Protein AF-A0ABC9TQM9-F1 (afdb_monomer_lite)

Organism: NCBI:txid411472

Radius of gyration: 77.47 Å; chains: 1; bounding box: 142×49×216 Å

Sequence (252 aa):
NVAAFEKIQGTVNDTVQNVNQAAEDSASAAHNAQAAVDSIQAAIVTATEKAAAAATSATQAAGSQAAAASSKTAAEQSETNAAASAAEARQIAEGFGGFDGTAASVKVTDTYGLVIDALGESTTQALIDAVANKVINELIAKSNIVNNLLATEVGTVLSGALGPIIDQRLTDLMNKYTQLNGDLKIKFLDVTCQEGKTETTALSAYDNIVTGMASLSNNNYIIGHILINDRLIITSTVAHTVRVYYINIPKK

pLDDT: mean 87.66, std 12.14, range [47.69, 98.5]

Secondary structure (DSSP, 8-state):
-HHHHHHHHHHHHHHHHHHHHHHHHHHHHHHHHHHHHHHHHHHHHHHHHHHHHHHHHHHHHHHHHHHHHHHHHHHHHHHHHHHHHHHHHHHHHHHTTT--SSTTT-EEE-TT-SSSSSS-EEEHHHHHHHHHHIIIIIIHHH----STT--SSTTSTTTSTHHHHHHHHHHHHHHHHHHHHHHTSPEEEEEEEPSEEEEE-TTTTSEEEEEEEEESS-GGGEEEEEEETTEEEEEESS-EEEEEEEEEEPP-

Foldseek 3Di:
DVVVVVVVVVVVVVVVVVVVVVVVVVVVVVVVVVVVVVVVVVVVVVVVVVVVVVVVVVVVVVVVVVVVVVVVVVVVVVVVVVVVVVVVVVCVVVVCVPDPVDQQSAWDFQCPCQQHVPRGIHGSVSNVVSVVCCVVPPVVQVPPVPPPQDGPDPPDSCPPPPVVVVVVVVVVVVVVVVVVVVQQDWDKDKDWDAAFKDKDLPQQVADKDFPDKAFPVHRVQWPDWDQDPSMIMTHGRHTGIMITIMGGDHDD

Structure (mmCIF, N/CA/C/O backbone):
data_AF-A0ABC9TQM9-F1
#
_entry.id   AF-A0ABC9TQM9-F1
#
loop_
_atom_site.group_PDB
_atom_site.id
_atom_site.type_symbol
_atom_site.label_atom_id
_atom_site.label_alt_id
_atom_site.label_comp_id
_atom_site.label_asym_id
_atom_site.label_entity_id
_atom_site.label_seq_id
_atom_site.pdbx_PDB_ins_code
_atom_site.Cartn_x
_atom_site.Cartn_y
_atom_site.Cartn_z
_atom_site.occupancy
_atom_site.B_iso_or_equiv
_atom_site.auth_seq_id
_atom_site.auth_comp_id
_atom_site.auth_asym_id
_atom_site.auth_atom_id
_atom_site.pdbx_PDB_model_num
ATOM 1 N N . ASN A 1 1 ? -75.716 4.252 130.080 1.00 67.06 1 ASN A N 1
ATOM 2 C CA . ASN A 1 1 ? -74.853 5.148 129.280 1.00 67.06 1 ASN A CA 1
ATOM 3 C C . ASN A 1 1 ? -73.575 4.456 128.790 1.00 67.06 1 ASN A C 1
ATOM 5 O O . ASN A 1 1 ? -73.266 4.576 127.618 1.00 67.06 1 ASN A O 1
ATOM 9 N N . VAL A 1 2 ? -72.882 3.665 129.624 1.00 77.25 2 VAL A N 1
ATOM 10 C CA . VAL A 1 2 ? -71.597 3.004 129.279 1.00 77.25 2 VAL A CA 1
ATOM 11 C C . VAL A 1 2 ? -71.690 1.984 128.123 1.00 77.25 2 VAL A C 1
ATOM 13 O O . VAL A 1 2 ? -70.951 2.106 127.157 1.00 77.25 2 VAL A O 1
ATOM 16 N N . ALA A 1 3 ? -72.658 1.059 128.140 1.00 79.56 3 ALA A N 1
ATOM 17 C CA . ALA A 1 3 ? -72.783 0.020 127.100 1.00 79.56 3 ALA A CA 1
ATOM 18 C C . ALA A 1 3 ? -73.081 0.562 125.681 1.00 79.56 3 ALA A C 1
ATOM 20 O O . ALA A 1 3 ? -72.670 -0.018 124.679 1.00 79.56 3 ALA A O 1
ATOM 21 N N . ALA A 1 4 ? -73.794 1.690 125.577 1.00 81.00 4 ALA A N 1
ATOM 22 C CA . ALA A 1 4 ? -74.046 2.346 124.292 1.00 81.00 4 ALA A CA 1
ATOM 23 C C . ALA A 1 4 ? -72.772 3.008 123.743 1.00 81.00 4 ALA A C 1
ATOM 25 O O . ALA A 1 4 ? -72.523 2.962 122.542 1.00 81.00 4 ALA A O 1
ATOM 26 N N . PHE A 1 5 ? -71.951 3.571 124.632 1.00 85.38 5 PHE A N 1
ATOM 27 C CA . PHE A 1 5 ? -70.665 4.164 124.288 1.00 85.38 5 PHE A CA 1
ATOM 28 C C . PHE A 1 5 ? -69.654 3.102 123.830 1.00 85.38 5 PHE A C 1
ATOM 30 O O . PHE A 1 5 ? -69.015 3.287 122.803 1.00 85.38 5 PHE A O 1
ATOM 37 N N . GLU A 1 6 ? -69.576 1.952 124.507 1.00 87.88 6 GLU A N 1
ATOM 38 C CA . GLU A 1 6 ? -68.730 0.819 124.089 1.00 87.88 6 GLU A CA 1
ATOM 39 C C . GLU A 1 6 ? -69.131 0.262 122.714 1.00 87.88 6 GLU A C 1
ATOM 41 O O . GLU A 1 6 ? -68.267 0.007 121.877 1.00 87.88 6 GLU A O 1
ATOM 46 N N . LYS A 1 7 ? -70.437 0.143 122.430 1.00 89.94 7 LYS A N 1
ATOM 47 C CA . LYS A 1 7 ? -70.936 -0.286 121.112 1.00 89.94 7 LYS A CA 1
ATOM 48 C C . LYS A 1 7 ? -70.584 0.709 119.999 1.00 89.94 7 LYS A C 1
ATOM 50 O O . LYS A 1 7 ? -70.215 0.294 118.900 1.00 89.94 7 LYS A O 1
ATOM 55 N N . ILE A 1 8 ? -70.696 2.011 120.275 1.00 90.06 8 ILE A N 1
ATOM 56 C CA . ILE A 1 8 ? -70.293 3.069 119.338 1.00 90.06 8 ILE A CA 1
ATOM 57 C C . ILE A 1 8 ? -68.780 3.012 119.104 1.00 90.06 8 ILE A C 1
ATOM 59 O O . ILE A 1 8 ? -68.361 3.009 117.954 1.00 90.06 8 ILE A O 1
ATOM 63 N N . GLN A 1 9 ? -67.973 2.883 120.160 1.00 90.44 9 GLN A N 1
ATOM 64 C CA . GLN A 1 9 ? -66.515 2.773 120.053 1.00 90.44 9 GLN A CA 1
ATOM 65 C C . GLN A 1 9 ? -66.079 1.541 119.251 1.00 90.44 9 GLN A C 1
ATOM 67 O O . GLN A 1 9 ? -65.209 1.666 118.396 1.00 90.44 9 GLN A O 1
ATOM 72 N N . GLY A 1 10 ? -66.710 0.380 119.463 1.00 91.75 10 GLY A N 1
ATOM 73 C CA . GLY A 1 10 ? -66.461 -0.821 118.657 1.00 91.75 10 GLY A CA 1
ATOM 74 C C . GLY A 1 10 ? -66.804 -0.610 117.181 1.00 91.75 10 GLY A C 1
ATOM 75 O O . GLY A 1 10 ? -65.970 -0.845 116.316 1.00 91.75 10 GLY A O 1
ATOM 76 N N . THR A 1 11 ? -67.982 -0.045 116.894 1.00 94.00 11 THR A N 1
ATOM 77 C CA . THR A 1 11 ? -68.414 0.252 115.513 1.00 94.00 11 THR A CA 1
ATOM 78 C C . THR A 1 11 ? -67.476 1.248 114.821 1.00 94.00 11 THR A C 1
ATOM 80 O O . THR A 1 11 ? -67.143 1.084 113.647 1.00 94.00 11 THR A O 1
ATOM 83 N N . VAL A 1 12 ? -67.037 2.288 115.537 1.00 94.62 12 VAL A N 1
ATOM 84 C CA . VAL A 1 12 ? -66.075 3.278 115.033 1.00 94.62 12 VAL A CA 1
ATOM 85 C C . VAL A 1 12 ? -64.724 2.619 114.760 1.00 94.62 12 VAL A C 1
ATOM 87 O O . VAL A 1 12 ? -64.153 2.849 113.698 1.00 94.62 12 VAL A O 1
ATOM 90 N N . ASN A 1 13 ? -64.234 1.771 115.668 1.00 95.06 13 ASN A N 1
ATOM 91 C CA . ASN A 1 13 ? -62.971 1.058 115.498 1.00 95.06 13 ASN A CA 1
ATOM 92 C C . ASN A 1 13 ? -62.998 0.118 114.280 1.00 95.06 13 ASN A C 1
ATOM 94 O O . ASN A 1 13 ? -62.084 0.168 113.459 1.00 95.06 13 ASN A O 1
ATOM 98 N N . ASP A 1 14 ? -64.072 -0.657 114.110 1.00 96.06 14 ASP A N 1
ATOM 99 C CA . ASP A 1 14 ? -64.264 -1.536 112.948 1.00 96.06 14 ASP A CA 1
ATOM 100 C C . ASP A 1 14 ? -64.346 -0.729 111.644 1.00 96.06 14 ASP A C 1
ATOM 102 O O . ASP A 1 14 ? -63.743 -1.086 110.633 1.00 96.06 14 ASP A O 1
ATOM 106 N N . THR A 1 15 ? -65.052 0.408 111.663 1.00 95.62 15 THR A N 1
ATOM 107 C CA . THR A 1 15 ? -65.158 1.299 110.497 1.00 95.62 15 THR A CA 1
ATOM 108 C C . THR A 1 15 ? -63.793 1.862 110.103 1.00 95.62 15 THR A C 1
ATOM 110 O O . THR A 1 15 ? -63.450 1.854 108.924 1.00 95.62 15 THR A O 1
ATOM 113 N N . VAL A 1 16 ? -62.993 2.317 111.072 1.00 96.00 16 VAL A N 1
ATOM 114 C CA . VAL A 1 16 ? -61.639 2.835 110.820 1.00 96.00 16 VAL A CA 1
ATOM 115 C C . VAL A 1 16 ? -60.727 1.741 110.266 1.00 96.00 16 VAL A C 1
ATOM 117 O O . VAL A 1 16 ? -60.013 1.992 109.298 1.00 96.00 16 VAL A O 1
ATOM 120 N N . GLN A 1 17 ? -60.775 0.524 110.817 1.00 95.62 17 GLN A N 1
ATOM 121 C CA . GLN A 1 17 ? -60.005 -0.605 110.285 1.00 95.62 17 GLN A CA 1
ATOM 122 C C . GLN A 1 17 ? -60.396 -0.935 108.841 1.00 95.62 17 GLN A C 1
ATOM 124 O O . GLN A 1 17 ? -59.518 -1.066 107.993 1.00 95.62 17 GLN A O 1
ATOM 129 N N . ASN A 1 18 ? -61.695 -0.985 108.536 1.00 95.94 18 ASN A N 1
ATOM 130 C CA . ASN A 1 18 ? -62.183 -1.246 107.181 1.00 95.94 18 ASN A CA 1
ATOM 131 C C . ASN A 1 18 ? -61.764 -0.154 106.185 1.00 95.94 18 ASN A C 1
ATOM 133 O O . ASN A 1 18 ? -61.375 -0.465 105.062 1.00 95.94 18 ASN A O 1
ATOM 137 N N . VAL A 1 19 ? -61.819 1.122 106.586 1.00 96.56 19 VAL A N 1
ATOM 138 C CA . VAL A 1 19 ? -61.368 2.244 105.746 1.00 96.56 19 VAL A CA 1
ATOM 139 C C . VAL A 1 19 ? -59.862 2.171 105.496 1.00 96.56 19 VAL A C 1
ATOM 141 O O . VAL A 1 19 ? -59.433 2.362 104.361 1.00 96.56 19 VAL A O 1
ATOM 144 N N . ASN A 1 20 ? -59.066 1.858 106.521 1.00 95.94 20 ASN A N 1
ATOM 145 C CA . ASN A 1 20 ? -57.620 1.701 106.371 1.00 95.94 20 ASN A CA 1
ATOM 146 C C . ASN A 1 20 ? -57.275 0.523 105.449 1.00 95.94 20 ASN A C 1
ATOM 148 O O . ASN A 1 20 ? -56.462 0.695 104.545 1.00 95.94 20 ASN A O 1
ATOM 152 N N . GLN A 1 21 ? -57.943 -0.625 105.603 1.00 96.94 21 GLN A N 1
ATOM 153 C CA . GLN A 1 21 ? -57.746 -1.776 104.718 1.00 96.94 21 GLN A CA 1
ATOM 154 C C . GLN A 1 21 ? -58.122 -1.440 103.269 1.00 96.94 21 GLN A C 1
ATOM 156 O O . GLN A 1 21 ? -57.356 -1.711 102.352 1.00 96.94 21 GLN A O 1
ATOM 161 N N . ALA A 1 22 ? -59.262 -0.778 103.052 1.00 96.56 22 ALA A N 1
ATOM 162 C CA . ALA A 1 22 ? -59.673 -0.346 101.718 1.00 96.56 22 ALA A CA 1
ATOM 163 C C . ALA A 1 22 ? -58.676 0.648 101.091 1.00 96.56 22 ALA A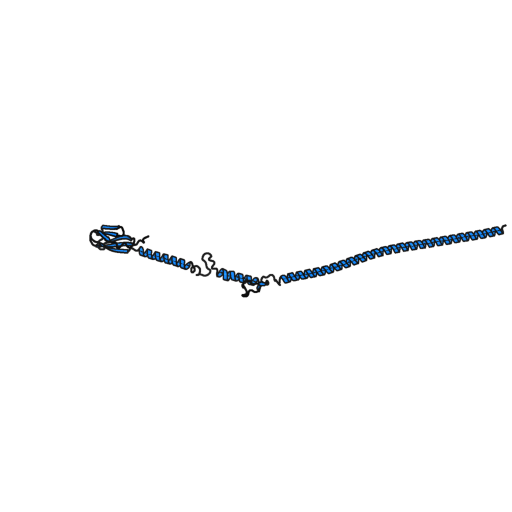 C 1
ATOM 165 O O . ALA A 1 22 ? -58.453 0.621 99.880 1.00 96.56 22 ALA A O 1
ATOM 166 N N . ALA A 1 23 ? -58.061 1.519 101.898 1.00 96.50 23 ALA A N 1
ATOM 167 C CA . ALA A 1 23 ? -57.019 2.431 101.438 1.00 96.50 23 ALA A CA 1
ATOM 168 C C . ALA A 1 23 ? -55.730 1.687 101.048 1.00 96.50 23 ALA A C 1
ATOM 170 O O . ALA A 1 23 ? -55.152 1.998 100.006 1.00 96.50 23 ALA A O 1
ATOM 171 N N . GLU A 1 24 ? -55.305 0.690 101.829 1.00 97.06 24 GLU A N 1
ATOM 172 C CA . GLU A 1 24 ? -54.160 -0.174 101.503 1.00 97.06 24 GLU A CA 1
ATOM 173 C C . GLU A 1 24 ? -54.402 -0.993 100.227 1.00 97.06 24 GLU A C 1
ATOM 175 O O . GLU A 1 24 ? -53.538 -1.045 99.344 1.00 97.06 24 GLU A O 1
ATOM 180 N N . ASP A 1 25 ? -55.597 -1.566 100.078 1.00 97.25 25 ASP A N 1
ATOM 181 C CA . ASP A 1 25 ? -55.996 -2.313 98.885 1.00 97.25 25 ASP A CA 1
ATOM 182 C C . ASP A 1 25 ? -56.017 -1.395 97.653 1.00 97.25 25 ASP A C 1
ATOM 184 O O . ASP A 1 25 ? -55.497 -1.745 96.589 1.00 97.25 25 ASP A O 1
ATOM 188 N N . SER A 1 26 ? -56.554 -0.178 97.799 1.00 96.94 26 SER A N 1
ATOM 189 C CA . SER A 1 26 ? -56.580 0.826 96.732 1.00 96.94 26 SER A CA 1
ATOM 190 C C . SER A 1 26 ? -55.175 1.302 96.353 1.00 96.94 26 SER A C 1
ATOM 192 O O . SER A 1 26 ? -54.897 1.484 95.167 1.00 96.94 26 SER A O 1
ATOM 194 N N . ALA A 1 27 ? -54.283 1.501 97.327 1.00 96.44 27 ALA A N 1
ATOM 195 C CA . ALA A 1 27 ? -52.890 1.861 97.075 1.00 96.44 27 ALA A CA 1
ATOM 196 C C . ALA A 1 27 ? -52.153 0.739 96.327 1.00 96.44 27 ALA A C 1
ATOM 198 O O . ALA A 1 27 ? -51.462 1.000 95.341 1.00 96.44 27 ALA A O 1
ATOM 199 N N . SER A 1 28 ? -52.366 -0.515 96.735 1.00 97.12 28 SER A N 1
ATOM 200 C CA . SER A 1 28 ? -51.810 -1.698 96.068 1.00 97.12 28 SER A CA 1
ATOM 201 C C . SER A 1 28 ? -52.315 -1.827 94.627 1.00 97.12 28 SER A C 1
ATOM 203 O O . SER A 1 28 ? -51.531 -2.061 93.705 1.00 97.12 28 SER A O 1
ATOM 205 N N . ALA A 1 29 ? -53.616 -1.616 94.404 1.00 97.31 29 ALA A N 1
ATOM 206 C CA . ALA A 1 29 ? -54.210 -1.628 93.071 1.00 97.31 29 ALA A CA 1
ATOM 207 C C . ALA A 1 29 ? -53.632 -0.521 92.173 1.00 97.31 29 ALA A C 1
ATOM 209 O O . ALA A 1 29 ? -53.296 -0.786 91.018 1.00 97.31 29 ALA A O 1
ATOM 210 N N . ALA A 1 30 ? -53.457 0.694 92.705 1.00 97.19 30 ALA A N 1
ATOM 211 C CA . ALA A 1 30 ? -52.851 1.808 91.979 1.00 97.19 30 ALA A CA 1
ATOM 212 C C . ALA A 1 30 ? -51.387 1.526 91.606 1.00 97.19 30 ALA A C 1
ATOM 214 O O . ALA A 1 30 ? -50.990 1.763 90.465 1.00 97.19 30 ALA A O 1
ATOM 215 N N . HIS A 1 31 ? -50.603 0.954 92.526 1.00 97.50 31 HIS A N 1
ATOM 216 C CA . HIS A 1 31 ? -49.223 0.548 92.258 1.00 97.50 31 HIS A CA 1
ATOM 217 C C . HIS A 1 31 ? -49.146 -0.502 91.135 1.00 97.50 31 HIS A C 1
ATOM 219 O O . HIS A 1 31 ? -48.344 -0.374 90.211 1.00 97.50 31 HIS A O 1
ATOM 225 N N . ASN A 1 32 ? -50.022 -1.511 91.163 1.00 97.06 32 ASN A N 1
ATOM 226 C CA . ASN A 1 32 ? -50.084 -2.538 90.120 1.00 97.06 32 ASN A CA 1
ATOM 227 C C . ASN A 1 32 ? -50.523 -1.971 88.762 1.00 97.06 32 ASN A C 1
ATOM 229 O O . ASN A 1 32 ? -49.976 -2.356 87.729 1.00 97.06 32 ASN A O 1
ATOM 233 N N . ALA A 1 33 ? -51.481 -1.039 88.753 1.00 97.38 33 ALA A N 1
ATOM 234 C CA . ALA A 1 33 ? -51.904 -0.352 87.537 1.00 97.38 33 ALA A CA 1
ATOM 235 C C . ALA A 1 33 ? -50.760 0.476 86.933 1.00 97.38 33 ALA A C 1
ATOM 237 O O . ALA A 1 33 ? -50.544 0.416 85.724 1.00 97.38 33 ALA A O 1
ATOM 238 N N . GLN A 1 34 ? -49.985 1.184 87.762 1.00 97.69 34 GLN A N 1
ATOM 239 C CA . GLN A 1 34 ? -48.821 1.937 87.296 1.00 97.69 34 GLN A CA 1
ATOM 240 C C . GLN A 1 34 ? -47.750 1.013 86.705 1.00 97.69 34 GLN A C 1
ATOM 242 O O . GLN A 1 34 ? -47.274 1.262 85.601 1.00 97.69 34 GLN A O 1
ATOM 247 N N . ALA A 1 35 ? -47.444 -0.105 87.369 1.00 97.62 35 ALA A N 1
ATOM 248 C CA . ALA A 1 35 ? -46.502 -1.093 86.843 1.00 97.62 35 ALA A CA 1
ATOM 249 C C . ALA A 1 35 ? -46.951 -1.670 85.483 1.00 97.62 35 ALA A C 1
ATOM 251 O O . ALA A 1 35 ? -46.129 -1.893 84.592 1.00 97.62 35 ALA A O 1
ATOM 252 N N . ALA A 1 36 ? -48.259 -1.880 85.294 1.00 97.88 36 ALA A N 1
ATOM 253 C CA . ALA A 1 36 ? -48.812 -2.311 84.013 1.00 97.88 36 ALA A CA 1
ATOM 254 C C . ALA A 1 36 ? -48.666 -1.231 82.925 1.00 97.88 36 ALA A C 1
ATOM 256 O O . ALA A 1 36 ? -48.287 -1.552 81.798 1.00 97.88 36 ALA A O 1
ATOM 257 N N . VAL A 1 37 ? -48.916 0.040 83.259 1.00 97.88 37 VAL A N 1
ATOM 258 C CA . VAL A 1 37 ? -48.705 1.177 82.347 1.00 97.88 37 VAL A CA 1
ATOM 259 C C . VAL A 1 37 ? -47.239 1.276 81.928 1.00 97.88 37 VAL A C 1
ATOM 261 O O . VAL A 1 37 ? -46.960 1.376 80.734 1.00 97.88 37 VAL A O 1
ATOM 264 N N . ASP A 1 38 ? -46.304 1.166 82.871 1.00 98.19 38 ASP A N 1
ATOM 265 C CA . ASP A 1 38 ? -44.866 1.233 82.590 1.00 98.19 38 ASP A CA 1
ATOM 266 C C . ASP A 1 38 ? -44.420 0.082 81.671 1.00 98.19 38 ASP A C 1
ATOM 268 O O . ASP A 1 38 ? -43.661 0.283 80.719 1.00 98.19 38 ASP A O 1
ATOM 272 N N . SER A 1 39 ? -44.948 -1.126 81.899 1.00 98.38 39 SER A N 1
ATOM 273 C CA . SER A 1 39 ? -44.686 -2.293 81.052 1.00 98.38 39 SER A CA 1
ATOM 274 C C . SER A 1 39 ? -45.217 -2.111 79.624 1.00 98.38 39 SER A C 1
ATOM 276 O O . SER A 1 39 ? -44.504 -2.391 78.656 1.00 98.38 39 SER A O 1
ATOM 278 N N . ILE A 1 40 ? -46.438 -1.584 79.474 1.00 98.19 40 ILE A N 1
ATOM 279 C CA . ILE A 1 40 ? -47.024 -1.261 78.166 1.00 98.19 40 ILE A CA 1
ATOM 280 C C . ILE A 1 40 ? -46.187 -0.193 77.459 1.00 98.19 40 ILE A C 1
ATOM 282 O O . ILE A 1 40 ? -45.888 -0.335 76.272 1.00 98.19 40 ILE A O 1
ATOM 286 N N . GLN A 1 41 ? -45.759 0.843 78.179 1.00 98.38 41 GLN A N 1
ATOM 287 C CA . GLN A 1 41 ? -44.940 1.909 77.615 1.00 98.38 41 GLN A CA 1
ATOM 288 C C . GLN A 1 41 ? -43.603 1.368 77.090 1.00 98.38 41 GLN A C 1
ATOM 290 O O . GLN A 1 41 ? -43.206 1.689 75.968 1.00 98.38 41 GLN A O 1
ATOM 295 N N . ALA A 1 42 ? -42.939 0.489 77.846 1.00 98.25 42 ALA A N 1
ATOM 296 C CA . ALA A 1 42 ? -41.709 -0.171 77.406 1.00 98.25 42 ALA A CA 1
ATOM 297 C C . ALA A 1 42 ? -41.925 -1.045 76.154 1.00 98.25 42 ALA A C 1
ATOM 299 O O . ALA A 1 42 ? -41.102 -1.040 75.229 1.00 98.25 42 ALA A O 1
ATOM 300 N N . ALA A 1 43 ? -43.053 -1.760 76.082 1.00 98.31 43 ALA A N 1
ATOM 301 C CA . ALA A 1 43 ? -43.413 -2.560 74.914 1.00 98.31 43 ALA A CA 1
ATOM 302 C C . ALA A 1 43 ? -43.668 -1.689 73.670 1.00 98.31 43 ALA A C 1
ATOM 304 O O . ALA A 1 43 ? -43.213 -2.037 72.580 1.00 98.31 43 ALA A O 1
ATOM 305 N N . ILE A 1 44 ? -44.332 -0.537 73.828 1.00 98.44 44 ILE A N 1
ATOM 306 C CA . ILE A 1 44 ? -44.582 0.424 72.741 1.00 98.44 44 ILE A CA 1
ATOM 307 C C . ILE A 1 44 ? -43.268 0.990 72.198 1.00 98.44 44 ILE A C 1
ATOM 309 O O . ILE A 1 44 ? -43.087 1.037 70.978 1.00 98.44 44 ILE A O 1
ATOM 313 N N . VAL A 1 45 ? -42.337 1.380 73.076 1.00 98.50 45 VAL A N 1
ATOM 314 C CA . VAL A 1 45 ? -41.011 1.869 72.659 1.00 98.50 45 VAL A CA 1
ATOM 315 C C . VAL A 1 45 ? -40.289 0.794 71.846 1.00 98.50 45 VAL A C 1
ATOM 317 O O . VAL A 1 45 ? -39.900 1.044 70.707 1.00 98.50 45 VAL A O 1
ATOM 320 N N . THR A 1 46 ? -40.231 -0.436 72.364 1.00 98.38 46 THR A N 1
ATOM 321 C CA . THR A 1 46 ? -39.585 -1.567 71.677 1.00 98.38 46 THR A CA 1
ATOM 322 C C . THR A 1 46 ? -40.218 -1.856 70.310 1.00 98.38 46 THR A C 1
ATOM 324 O O . THR A 1 46 ? -39.517 -2.103 69.326 1.00 98.38 46 THR A O 1
ATOM 327 N N . ALA A 1 47 ? -41.551 -1.838 70.220 1.00 98.31 47 ALA A N 1
ATOM 328 C CA . ALA A 1 47 ? -42.264 -2.070 68.965 1.00 98.31 47 ALA A CA 1
ATOM 329 C C . ALA A 1 47 ? -41.983 -0.962 67.937 1.00 98.31 47 ALA A C 1
ATOM 331 O O . ALA A 1 47 ? -41.780 -1.254 66.757 1.00 98.31 47 ALA A O 1
ATOM 332 N N . THR A 1 48 ? -41.912 0.290 68.392 1.00 98.25 48 THR A N 1
ATOM 333 C CA . THR A 1 48 ? -41.610 1.453 67.547 1.00 98.25 48 THR A CA 1
ATOM 334 C C . THR A 1 48 ? -40.185 1.383 66.997 1.00 98.25 48 THR A C 1
ATOM 336 O O . THR A 1 48 ? -39.978 1.560 65.797 1.00 98.25 48 THR A O 1
ATOM 339 N N . GLU A 1 49 ? -39.207 1.041 67.838 1.00 98.19 49 GLU A N 1
ATOM 340 C CA . GLU A 1 49 ? -37.813 0.855 67.420 1.00 98.19 49 GLU A CA 1
ATOM 341 C C . GLU A 1 49 ? -37.671 -0.280 66.400 1.00 98.19 49 GLU A C 1
ATOM 343 O O . GLU A 1 49 ? -37.014 -0.116 65.369 1.00 98.19 49 GLU A O 1
ATOM 348 N N . LYS A 1 50 ? -38.346 -1.417 66.625 1.00 98.00 50 LYS A N 1
ATOM 349 C CA . LYS A 1 50 ? -38.353 -2.527 65.660 1.00 98.00 50 LYS A CA 1
ATOM 350 C C . LYS A 1 50 ? -39.007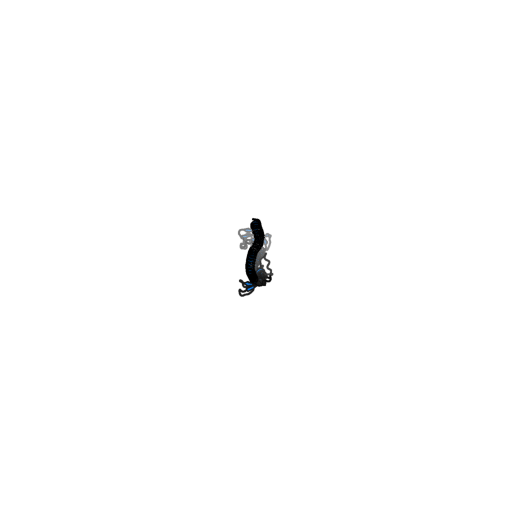 -2.147 64.334 1.00 98.00 50 LYS A C 1
ATOM 352 O O . LYS A 1 50 ? -38.507 -2.555 63.287 1.00 98.00 50 LYS A O 1
ATOM 357 N N . ALA A 1 51 ? -40.088 -1.367 64.354 1.00 98.06 51 ALA A N 1
ATOM 358 C CA . ALA A 1 51 ? -40.729 -0.880 63.135 1.00 98.06 51 ALA A CA 1
ATOM 359 C C . ALA A 1 51 ? -39.800 0.058 62.342 1.00 98.06 51 ALA A C 1
ATOM 361 O O . ALA A 1 51 ? -39.676 -0.084 61.124 1.00 98.06 51 ALA A O 1
ATOM 362 N N . ALA A 1 52 ? -39.087 0.958 63.026 1.00 97.94 52 ALA A N 1
ATOM 363 C CA . ALA A 1 52 ? -38.102 1.842 62.401 1.00 97.94 52 ALA A CA 1
ATOM 364 C C . ALA A 1 52 ? -36.911 1.063 61.806 1.00 97.94 52 ALA A C 1
ATOM 366 O O . ALA A 1 52 ? -36.484 1.331 60.677 1.00 97.94 52 ALA A O 1
ATOM 367 N N . ALA A 1 53 ? -36.409 0.053 62.525 1.00 98.12 53 ALA A N 1
ATOM 368 C CA . ALA A 1 53 ? -35.361 -0.835 62.027 1.00 98.12 53 ALA A CA 1
ATOM 369 C C . ALA A 1 53 ? -35.824 -1.614 60.784 1.00 98.12 53 ALA A C 1
ATOM 371 O O . ALA A 1 53 ? -35.109 -1.654 59.784 1.00 98.12 53 ALA A O 1
ATOM 372 N N . ALA A 1 54 ? -37.048 -2.153 60.799 1.00 98.19 54 ALA A N 1
ATOM 373 C CA . ALA A 1 54 ? -37.626 -2.862 59.659 1.00 98.19 54 ALA A CA 1
ATOM 374 C C . ALA A 1 54 ? -37.785 -1.957 58.424 1.00 98.19 54 ALA A C 1
ATOM 376 O O . ALA A 1 54 ? -37.449 -2.375 57.315 1.00 98.19 54 ALA A O 1
ATOM 377 N N . ALA A 1 55 ? -38.225 -0.706 58.601 1.00 98.19 55 ALA A N 1
ATOM 378 C CA . ALA A 1 55 ? -38.317 0.270 57.511 1.00 98.19 55 ALA A CA 1
ATOM 379 C C . ALA A 1 55 ? -36.937 0.596 56.903 1.00 98.19 55 ALA A C 1
ATOM 381 O O . ALA A 1 55 ? -36.784 0.685 55.680 1.00 98.19 55 ALA A O 1
ATOM 382 N N . THR A 1 56 ? -35.912 0.708 57.752 1.00 98.25 56 THR A N 1
ATOM 383 C CA . THR A 1 56 ? -34.523 0.917 57.316 1.00 98.25 56 THR A CA 1
ATOM 384 C C . THR A 1 56 ? -34.012 -0.282 56.516 1.00 98.25 56 THR A C 1
ATOM 386 O O . THR A 1 56 ? -33.489 -0.110 55.414 1.00 98.25 56 THR A O 1
ATOM 389 N N . SER A 1 57 ? -34.220 -1.505 57.014 1.00 98.19 57 SER A N 1
ATOM 390 C CA . SER A 1 57 ? -33.843 -2.732 56.305 1.00 98.19 57 SER A CA 1
ATOM 391 C C . SER A 1 57 ? -34.570 -2.880 54.966 1.00 98.19 57 SER A C 1
ATOM 393 O O . SER A 1 57 ? -33.943 -3.251 53.976 1.00 98.19 57 SER A O 1
ATOM 395 N N . ALA A 1 58 ? -35.861 -2.537 54.894 1.00 98.31 58 ALA A N 1
ATOM 396 C CA . ALA A 1 58 ? -36.619 -2.559 53.641 1.00 98.31 58 ALA A CA 1
ATOM 397 C C . ALA A 1 58 ? -36.035 -1.587 52.600 1.00 98.31 58 ALA A C 1
ATOM 399 O O . ALA A 1 58 ? -35.894 -1.939 51.429 1.00 98.31 58 ALA A O 1
ATOM 400 N N . THR A 1 59 ? -35.619 -0.394 53.035 1.00 98.25 59 THR A N 1
ATOM 401 C CA . THR A 1 59 ? -34.971 0.599 52.163 1.00 98.25 59 THR A CA 1
ATOM 402 C C . THR A 1 59 ? -33.623 0.092 51.637 1.00 98.25 59 THR A C 1
ATOM 404 O O . THR A 1 59 ? -33.337 0.202 50.445 1.00 98.25 59 THR A O 1
ATOM 407 N N . GLN A 1 60 ? -32.807 -0.522 52.498 1.00 98.31 60 GLN A N 1
ATOM 408 C CA . GLN A 1 60 ? -31.522 -1.114 52.102 1.00 98.31 60 GLN A CA 1
ATOM 409 C C . GLN A 1 60 ? -31.696 -2.287 51.124 1.00 98.31 60 GLN A C 1
ATOM 411 O O . GLN A 1 60 ? -30.932 -2.413 50.162 1.00 98.31 60 GLN A O 1
ATOM 416 N N . ALA A 1 61 ? -32.718 -3.122 51.333 1.00 98.25 61 ALA A N 1
ATOM 417 C CA . ALA A 1 61 ? -33.053 -4.221 50.432 1.00 98.25 61 ALA A CA 1
ATOM 418 C C . ALA A 1 61 ? -33.478 -3.706 49.047 1.00 98.25 61 ALA A C 1
ATOM 420 O O . ALA A 1 61 ? -32.981 -4.200 48.035 1.00 98.25 61 ALA A O 1
ATOM 421 N N . ALA A 1 62 ? -34.315 -2.664 48.993 1.00 97.88 62 ALA A N 1
ATOM 422 C CA . ALA A 1 62 ? -34.705 -2.020 47.738 1.00 97.88 62 ALA A CA 1
ATOM 423 C C . ALA A 1 62 ? -33.495 -1.421 46.996 1.00 97.88 62 ALA A C 1
ATOM 425 O O . ALA A 1 62 ? -33.351 -1.611 45.788 1.00 97.88 62 ALA A O 1
ATOM 426 N N . GLY A 1 63 ? -32.578 -0.766 47.719 1.00 98.44 63 GLY A N 1
ATOM 427 C CA . GLY A 1 63 ? -31.326 -0.256 47.148 1.00 98.44 63 GLY A CA 1
ATOM 428 C C . GLY A 1 63 ? -30.435 -1.366 46.582 1.00 98.44 63 GLY A C 1
ATOM 429 O O . GLY A 1 63 ? -29.910 -1.242 45.476 1.00 98.44 63 GLY A O 1
ATOM 430 N N . SER A 1 64 ? -30.329 -2.489 47.296 1.00 98.19 64 SER A N 1
ATOM 431 C CA . SER A 1 64 ? -29.578 -3.667 46.837 1.00 98.19 64 SER A CA 1
ATOM 432 C C . SER A 1 64 ? -30.197 -4.283 45.578 1.00 98.19 64 SER A C 1
ATOM 434 O O . SER A 1 64 ? -29.479 -4.667 44.657 1.00 98.19 64 SER A O 1
ATOM 436 N N . GLN A 1 65 ? -31.530 -4.326 45.497 1.00 98.31 65 GLN A N 1
ATOM 437 C CA . GLN A 1 65 ? -32.249 -4.814 44.320 1.00 98.31 65 GLN A CA 1
ATOM 438 C C . GLN A 1 65 ? -32.027 -3.912 43.097 1.00 98.31 65 GLN A C 1
ATOM 440 O O . GLN A 1 65 ? -31.791 -4.417 41.999 1.00 98.31 65 GLN A O 1
ATOM 445 N N . ALA A 1 66 ? -32.034 -2.590 43.285 1.00 98.19 66 ALA A N 1
ATOM 446 C CA . ALA A 1 66 ? -31.724 -1.635 42.224 1.00 98.19 66 ALA A CA 1
ATOM 447 C C . ALA A 1 66 ? -30.272 -1.779 41.730 1.00 98.19 66 ALA A C 1
ATOM 449 O O . ALA A 1 66 ? -30.032 -1.814 40.525 1.00 98.19 66 ALA A O 1
ATOM 450 N N . ALA A 1 67 ? -29.306 -1.940 42.641 1.00 98.19 67 ALA A N 1
ATOM 451 C CA . ALA A 1 67 ? -27.906 -2.168 42.282 1.00 98.19 67 ALA A CA 1
ATOM 452 C C . ALA A 1 67 ? -27.706 -3.479 41.498 1.00 98.19 67 ALA A C 1
ATOM 454 O O . ALA A 1 67 ? -26.948 -3.513 40.523 1.00 98.19 67 ALA A O 1
ATOM 455 N N . ALA A 1 68 ? -28.418 -4.544 41.880 1.00 98.25 68 ALA A N 1
ATOM 456 C CA . ALA A 1 68 ? -28.405 -5.814 41.158 1.00 98.25 68 ALA A CA 1
ATOM 457 C C . ALA A 1 68 ? -28.987 -5.675 39.740 1.00 98.25 68 ALA A C 1
ATOM 459 O O . ALA A 1 68 ? -28.401 -6.189 38.787 1.00 98.25 68 ALA A O 1
ATOM 460 N N . ALA A 1 69 ? -30.092 -4.937 39.581 1.00 98.19 69 ALA A N 1
ATOM 461 C CA . ALA A 1 69 ? -30.682 -4.659 38.273 1.00 98.19 69 ALA A CA 1
ATOM 462 C C . ALA A 1 69 ? -29.720 -3.871 37.367 1.00 98.19 69 ALA A C 1
ATOM 464 O O . ALA A 1 69 ? -29.470 -4.289 36.238 1.00 98.19 69 ALA A O 1
ATOM 465 N N . SER A 1 70 ? -29.103 -2.801 37.880 1.00 98.25 70 SER A N 1
ATOM 466 C CA . SER A 1 70 ? -28.098 -2.025 37.138 1.00 98.25 70 SER A CA 1
ATOM 467 C C . SER A 1 70 ? -26.889 -2.871 36.732 1.00 98.25 70 SER A C 1
ATOM 469 O O . SER A 1 70 ? -26.396 -2.753 35.611 1.00 98.25 70 SER A O 1
ATOM 471 N N . SER A 1 71 ? -26.429 -3.759 37.619 1.00 98.31 71 SER A N 1
A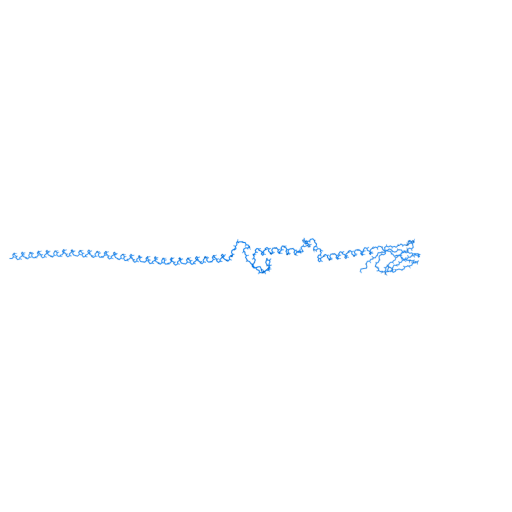TOM 472 C CA . SER A 1 71 ? -25.313 -4.670 37.329 1.00 98.31 71 SER A CA 1
ATOM 473 C C . SER A 1 71 ? -25.661 -5.658 36.215 1.00 98.31 71 SER A C 1
ATOM 475 O O . SER A 1 71 ? -24.824 -5.935 35.358 1.00 98.31 71 SER A O 1
ATOM 477 N N . LYS A 1 72 ? -26.907 -6.147 36.183 1.00 98.38 72 LYS A N 1
ATOM 478 C CA . LYS A 1 72 ? -27.403 -7.005 35.103 1.00 98.38 72 LYS A CA 1
ATOM 479 C C . LYS A 1 72 ? -27.398 -6.273 33.757 1.00 98.38 72 LYS A C 1
ATOM 481 O O . LYS A 1 72 ? -26.838 -6.799 32.801 1.00 98.38 72 LYS A O 1
ATOM 486 N N . THR A 1 73 ? -27.925 -5.048 33.695 1.00 98.00 73 THR A N 1
ATOM 487 C CA . THR A 1 73 ? -27.897 -4.231 32.466 1.00 98.00 73 THR A CA 1
ATOM 488 C C . THR A 1 73 ? -26.466 -3.964 31.990 1.00 98.00 73 THR A C 1
ATOM 490 O O . THR A 1 73 ? -26.178 -4.055 30.799 1.00 98.00 73 THR A O 1
ATOM 493 N N . ALA A 1 74 ? -25.541 -3.665 32.908 1.00 98.06 74 ALA A N 1
ATOM 494 C CA . ALA A 1 74 ? -24.139 -3.437 32.559 1.00 98.06 74 ALA A CA 1
ATOM 495 C C . ALA A 1 74 ? -23.465 -4.696 31.982 1.00 98.06 74 ALA A C 1
ATOM 497 O O . ALA A 1 74 ? -22.676 -4.592 31.042 1.00 98.06 74 ALA A O 1
ATOM 498 N N . ALA A 1 75 ? -23.792 -5.881 32.509 1.00 98.06 75 ALA A N 1
ATOM 499 C CA . ALA A 1 75 ? -23.298 -7.149 31.981 1.00 98.06 75 ALA A CA 1
ATOM 500 C C . ALA A 1 75 ? -23.817 -7.420 30.556 1.00 98.06 75 ALA A C 1
ATOM 502 O O . ALA A 1 75 ? -23.020 -7.742 29.678 1.00 98.06 75 ALA A O 1
ATOM 503 N N . GLU A 1 76 ? -25.113 -7.201 30.307 1.00 97.88 76 GLU A N 1
ATOM 504 C CA . GLU A 1 76 ? -25.732 -7.341 28.976 1.00 97.88 76 GLU A CA 1
ATOM 505 C C . GLU A 1 76 ? -25.104 -6.378 27.946 1.00 97.88 76 GLU A C 1
ATOM 507 O O . GLU A 1 76 ? -24.810 -6.757 26.807 1.00 97.88 76 GLU A O 1
ATOM 512 N N . GLN A 1 77 ? -24.819 -5.134 28.349 1.00 98.00 77 GLN A N 1
ATOM 513 C CA . GLN A 1 77 ? -24.135 -4.170 27.483 1.00 98.00 77 GLN A CA 1
ATOM 514 C C . GLN A 1 77 ? -22.686 -4.581 27.197 1.00 98.00 77 GLN A C 1
ATOM 516 O O . GLN A 1 77 ? -22.207 -4.419 26.075 1.00 98.00 77 GLN A O 1
ATOM 521 N N . SER A 1 78 ? -21.982 -5.115 28.197 1.00 98.12 78 SER A N 1
ATOM 522 C CA . SER A 1 78 ? -20.612 -5.608 28.033 1.00 98.12 78 SER A CA 1
ATOM 523 C C . SER A 1 78 ? -20.548 -6.763 27.029 1.00 98.12 78 SER A C 1
ATOM 525 O O . SER A 1 78 ? -19.680 -6.772 26.159 1.00 98.12 78 SER A O 1
ATOM 527 N N . GLU A 1 79 ? -21.509 -7.689 27.083 1.00 97.81 79 GLU A N 1
ATOM 528 C CA . GLU A 1 79 ? -21.636 -8.786 26.116 1.00 97.81 79 GLU A CA 1
ATOM 529 C C . GLU A 1 79 ? -21.873 -8.263 24.691 1.00 97.81 79 GLU A C 1
ATOM 531 O O . GLU A 1 79 ? -21.197 -8.684 23.751 1.00 97.81 79 GLU A O 1
ATOM 536 N N . THR A 1 80 ? -22.759 -7.274 24.540 1.00 97.75 80 THR A N 1
ATOM 537 C CA . THR A 1 80 ? -23.018 -6.616 23.248 1.00 97.75 80 THR A CA 1
ATOM 538 C C . THR A 1 80 ? -21.762 -5.939 22.696 1.00 97.75 80 THR A C 1
ATOM 540 O O . THR A 1 80 ? -21.423 -6.110 21.524 1.00 97.75 80 THR A O 1
ATOM 543 N N . ASN A 1 81 ? -21.032 -5.203 23.538 1.00 97.56 81 ASN A N 1
ATOM 544 C CA . ASN A 1 81 ? -19.797 -4.527 23.142 1.00 97.56 81 ASN A CA 1
ATOM 545 C C . ASN A 1 81 ? -18.712 -5.533 22.741 1.00 97.56 81 ASN A C 1
ATOM 547 O O . ASN A 1 81 ? -18.048 -5.346 21.724 1.00 97.56 81 ASN A O 1
ATOM 551 N N . ALA A 1 82 ? -18.559 -6.622 23.499 1.00 97.56 82 ALA A N 1
ATOM 552 C CA . ALA A 1 82 ? -17.607 -7.680 23.181 1.00 97.56 82 ALA A CA 1
ATOM 553 C C . ALA A 1 82 ? -17.930 -8.351 21.836 1.00 97.56 82 ALA A C 1
ATOM 555 O O . ALA A 1 82 ? -17.023 -8.593 21.037 1.00 97.56 82 ALA A O 1
ATOM 556 N N . ALA A 1 83 ? -19.212 -8.602 21.552 1.00 96.75 83 ALA A N 1
ATOM 557 C CA . ALA A 1 83 ? -19.650 -9.138 20.266 1.00 96.75 83 ALA A CA 1
ATOM 558 C C . ALA A 1 83 ? -19.355 -8.173 19.104 1.00 96.75 83 ALA A C 1
ATOM 560 O O . ALA A 1 83 ? -18.853 -8.608 18.066 1.00 96.75 83 ALA A O 1
ATOM 561 N N . ALA A 1 84 ? -19.603 -6.871 19.285 1.00 96.81 84 ALA A N 1
ATOM 562 C CA . ALA A 1 84 ? -19.298 -5.846 18.286 1.00 96.81 84 ALA A CA 1
ATOM 563 C C . ALA A 1 84 ? -17.789 -5.758 17.998 1.00 96.81 84 ALA A C 1
ATOM 565 O O . ALA A 1 84 ? -17.380 -5.859 16.842 1.00 96.81 84 ALA A O 1
ATOM 566 N N . SER A 1 85 ? -16.949 -5.683 19.035 1.00 96.06 85 SER A N 1
ATOM 567 C CA . SER A 1 85 ? -15.490 -5.663 18.871 1.00 96.06 85 SER A CA 1
ATOM 568 C C . SER A 1 85 ? -14.956 -6.937 18.211 1.00 96.06 85 SER A C 1
ATOM 570 O O . SER A 1 85 ? -14.045 -6.873 17.387 1.00 96.06 85 SER A O 1
ATOM 572 N N . ALA A 1 86 ? -15.529 -8.104 18.522 1.00 95.88 86 ALA A N 1
ATOM 573 C CA . ALA A 1 86 ? -15.164 -9.351 17.855 1.00 95.88 86 ALA A CA 1
ATOM 574 C C . ALA A 1 86 ? -15.552 -9.350 16.365 1.00 95.88 86 ALA A C 1
ATOM 576 O O . ALA A 1 86 ? -14.816 -9.905 15.549 1.00 95.88 86 ALA A O 1
ATOM 577 N N . ALA A 1 87 ? -16.680 -8.736 15.998 1.00 92.94 87 ALA A N 1
ATOM 578 C CA . ALA A 1 87 ? -17.098 -8.593 14.605 1.00 92.94 87 ALA A CA 1
ATOM 579 C C . ALA A 1 87 ? -16.197 -7.615 13.832 1.00 92.94 87 ALA A C 1
ATOM 581 O O . ALA A 1 87 ? -15.778 -7.931 12.720 1.00 92.94 87 ALA A O 1
ATOM 582 N N . GLU A 1 88 ? -15.834 -6.478 14.433 1.00 90.62 88 GLU A N 1
ATOM 583 C CA . GLU A 1 88 ? -14.877 -5.526 13.851 1.00 90.62 88 GLU A CA 1
ATOM 584 C C . GLU A 1 88 ? -13.505 -6.170 13.634 1.00 90.62 88 GLU A C 1
ATOM 586 O O . GLU A 1 88 ? -12.938 -6.074 12.548 1.00 90.62 88 GLU A O 1
ATOM 591 N N . ALA A 1 89 ? -12.991 -6.903 14.627 1.00 90.06 89 ALA A N 1
ATOM 592 C CA . ALA A 1 89 ? -11.724 -7.616 14.499 1.00 90.06 89 ALA A CA 1
ATOM 593 C C . ALA A 1 89 ? -11.749 -8.645 13.354 1.00 90.06 89 ALA A C 1
ATOM 595 O O . ALA A 1 89 ? -10.759 -8.782 12.633 1.00 90.06 89 ALA A O 1
ATOM 596 N N . ARG A 1 90 ? -12.881 -9.336 13.146 1.00 87.56 90 ARG A N 1
ATOM 597 C CA . ARG A 1 90 ? -13.066 -10.241 12.000 1.00 87.56 90 ARG A CA 1
ATOM 598 C C . ARG A 1 90 ? -13.100 -9.489 10.677 1.00 87.56 90 ARG A C 1
ATOM 600 O O . ARG A 1 90 ? -12.390 -9.899 9.773 1.00 87.56 90 ARG A O 1
ATOM 607 N N . GLN A 1 91 ? -13.843 -8.386 10.570 1.00 85.50 91 GLN A N 1
ATOM 608 C CA . GLN A 1 91 ? -13.869 -7.571 9.348 1.00 85.50 91 GLN A CA 1
ATOM 609 C C . GLN A 1 91 ? -12.487 -7.033 8.986 1.00 85.50 91 GLN A C 1
ATOM 611 O O . GLN A 1 91 ? -12.114 -7.042 7.819 1.00 85.50 91 GLN A O 1
ATOM 616 N N . ILE A 1 92 ? -11.710 -6.594 9.979 1.00 85.88 92 ILE A N 1
ATOM 617 C CA . ILE A 1 92 ? -10.331 -6.155 9.765 1.00 85.88 92 ILE A CA 1
ATOM 618 C C . ILE A 1 92 ? -9.483 -7.332 9.264 1.00 85.88 92 ILE A C 1
ATOM 620 O O . ILE A 1 92 ? -8.799 -7.202 8.253 1.00 85.88 92 ILE A O 1
ATOM 624 N N . ALA A 1 93 ? -9.551 -8.491 9.925 1.00 82.69 93 ALA A N 1
ATOM 625 C CA . ALA A 1 93 ? -8.792 -9.678 9.529 1.00 82.69 93 ALA A CA 1
ATOM 626 C C . ALA A 1 93 ? -9.167 -10.194 8.125 1.00 82.69 93 ALA A C 1
ATOM 628 O O . ALA A 1 93 ? -8.285 -10.528 7.335 1.00 82.69 93 ALA A O 1
ATOM 629 N N . GLU A 1 94 ? -10.459 -10.220 7.794 1.00 81.00 94 GLU A N 1
ATOM 630 C CA . GLU A 1 94 ? -10.979 -10.569 6.468 1.00 81.00 94 GLU A CA 1
ATOM 631 C C . GLU A 1 94 ? -10.590 -9.521 5.418 1.00 81.00 94 GLU A C 1
ATOM 633 O O . GLU A 1 94 ? -10.207 -9.886 4.309 1.00 81.00 94 GLU A O 1
ATOM 638 N N . GLY A 1 95 ? -10.608 -8.232 5.774 1.00 76.88 95 GLY A N 1
ATOM 639 C CA . GLY A 1 95 ? -10.185 -7.128 4.910 1.00 76.88 95 GLY A CA 1
ATOM 640 C C . GLY A 1 95 ? -8.705 -7.189 4.526 1.00 76.88 95 GLY A C 1
ATOM 641 O O . GLY A 1 95 ? -8.339 -6.766 3.432 1.00 76.88 95 GLY A O 1
ATOM 642 N N . PHE A 1 96 ? -7.859 -7.775 5.377 1.00 73.50 96 PHE A N 1
ATOM 643 C CA . PHE A 1 96 ? -6.469 -8.082 5.032 1.00 73.50 96 PHE A CA 1
ATOM 644 C C . PHE A 1 96 ? -6.314 -9.342 4.169 1.00 73.50 96 PHE A C 1
ATOM 646 O O . PHE A 1 96 ? -5.212 -9.597 3.698 1.00 73.50 96 PHE A O 1
ATOM 653 N N . GLY A 1 97 ? -7.369 -10.131 3.939 1.00 71.25 97 GLY A N 1
ATOM 654 C CA . GLY A 1 97 ? -7.391 -11.201 2.934 1.00 71.25 97 GLY A CA 1
ATOM 655 C C . GLY A 1 97 ? -6.305 -12.274 3.078 1.00 71.25 97 GLY A C 1
ATOM 656 O O . GLY A 1 97 ? -5.951 -12.911 2.090 1.00 71.25 97 GLY A O 1
ATOM 657 N N . GLY A 1 98 ? -5.743 -12.464 4.278 1.00 72.50 98 GLY A N 1
ATOM 658 C CA . GLY A 1 98 ? -4.599 -13.360 4.484 1.00 72.50 98 GLY A CA 1
ATOM 659 C C . GLY A 1 98 ? -3.244 -12.774 4.064 1.00 72.50 98 GLY A C 1
ATOM 660 O O . GLY A 1 98 ? -2.329 -13.535 3.759 1.00 72.50 98 GLY A O 1
ATOM 661 N N . PHE A 1 99 ? -3.103 -11.443 4.049 1.00 81.00 99 PHE A N 1
ATOM 662 C CA . PHE A 1 99 ? -1.829 -10.759 3.838 1.00 81.00 99 PHE A CA 1
ATOM 663 C C . PHE A 1 99 ? -0.789 -11.232 4.859 1.00 81.00 99 PHE A C 1
ATOM 665 O O . PHE A 1 99 ? -0.924 -11.032 6.066 1.00 81.00 99 PHE A O 1
ATOM 672 N N . ASP A 1 100 ? 0.270 -11.851 4.355 1.00 85.12 100 ASP A N 1
ATOM 673 C CA . ASP A 1 100 ? 1.369 -12.428 5.134 1.00 85.12 100 ASP A CA 1
ATOM 674 C C . ASP A 1 100 ? 2.544 -11.453 5.330 1.00 85.12 100 ASP A C 1
ATOM 676 O O . ASP A 1 100 ? 3.621 -11.846 5.777 1.00 85.12 100 ASP A O 1
ATOM 680 N N . GLY A 1 101 ? 2.356 -10.176 4.980 1.00 84.31 101 GLY A N 1
ATOM 681 C CA . GLY A 1 101 ? 3.422 -9.175 4.974 1.00 84.31 101 GLY A CA 1
ATOM 682 C C . GLY A 1 101 ? 4.203 -9.103 3.660 1.00 84.31 101 GLY A C 1
ATOM 683 O O . GLY A 1 101 ? 5.076 -8.246 3.533 1.00 84.31 101 GLY A O 1
ATOM 684 N N . THR A 1 102 ? 3.907 -9.963 2.679 1.00 88.88 102 THR A N 1
ATOM 685 C CA . THR A 1 102 ? 4.622 -10.014 1.398 1.00 88.88 102 THR A CA 1
ATOM 686 C C . THR A 1 102 ? 3.766 -9.522 0.231 1.00 88.88 102 THR A C 1
ATOM 688 O O . THR A 1 102 ? 2.548 -9.674 0.204 1.00 88.88 102 THR A O 1
ATOM 691 N N . ALA A 1 103 ? 4.408 -8.984 -0.809 1.00 89.62 103 ALA A N 1
ATOM 692 C CA . ALA A 1 103 ? 3.716 -8.601 -2.043 1.00 89.62 103 ALA A CA 1
ATOM 693 C C . ALA A 1 103 ? 3.170 -9.809 -2.839 1.00 89.62 103 ALA A C 1
ATOM 695 O O . ALA A 1 103 ? 2.411 -9.624 -3.791 1.00 89.62 103 ALA A O 1
ATOM 696 N N . ALA A 1 104 ? 3.546 -11.041 -2.477 1.00 89.50 104 ALA A N 1
ATOM 697 C CA . ALA A 1 104 ? 3.078 -12.255 -3.139 1.00 89.50 104 ALA A CA 1
ATOM 698 C C . ALA A 1 104 ? 1.655 -12.652 -2.712 1.00 89.50 104 ALA A C 1
ATOM 700 O O . ALA A 1 104 ? 0.927 -13.232 -3.517 1.00 89.50 104 ALA A O 1
ATOM 701 N N . SER A 1 105 ? 1.236 -12.320 -1.485 1.00 86.38 105 SER A N 1
ATOM 702 C CA . SER A 1 105 ? -0.122 -12.601 -0.994 1.00 86.38 105 SER A CA 1
ATOM 703 C C . SER A 1 105 ? -1.160 -11.575 -1.464 1.00 86.38 105 SER A C 1
ATOM 705 O O . SER A 1 105 ? -2.354 -11.865 -1.472 1.00 86.38 105 SER A O 1
ATOM 707 N N . VAL A 1 106 ? -0.725 -10.398 -1.927 1.00 89.44 106 VAL A N 1
ATOM 708 C CA . VAL A 1 106 ? -1.620 -9.343 -2.423 1.00 89.44 106 VAL A CA 1
ATOM 709 C C . VAL A 1 106 ? -2.071 -9.657 -3.846 1.00 89.44 106 VAL A C 1
ATOM 711 O O . VAL A 1 106 ? -1.275 -9.602 -4.787 1.00 89.44 106 VAL A O 1
ATOM 714 N N . LYS A 1 107 ? -3.362 -9.962 -4.000 1.00 88.19 107 LYS A N 1
ATOM 715 C CA . LYS A 1 107 ? -4.020 -10.136 -5.299 1.00 88.19 107 LYS A CA 1
ATOM 716 C C . LYS A 1 107 ? -4.403 -8.787 -5.894 1.00 88.19 107 LYS A C 1
ATOM 718 O O . LYS A 1 107 ? -4.956 -7.929 -5.213 1.00 88.19 107 LYS A O 1
ATOM 723 N N . VAL A 1 108 ? -4.103 -8.617 -7.175 1.00 88.69 108 VAL A N 1
ATOM 724 C CA . VAL A 1 108 ? -4.360 -7.404 -7.953 1.00 88.69 108 VAL A CA 1
ATOM 725 C C . VAL A 1 108 ? -4.762 -7.787 -9.370 1.00 88.69 108 VAL A C 1
ATOM 727 O O . VAL A 1 108 ? -4.332 -8.811 -9.895 1.00 88.69 108 VAL A O 1
ATOM 730 N N . THR A 1 109 ? -5.580 -6.964 -10.013 1.00 90.62 109 THR A N 1
ATOM 731 C CA . THR A 1 109 ? -5.937 -7.168 -11.419 1.00 90.62 109 THR A CA 1
ATOM 732 C C . THR A 1 109 ? -4.791 -6.713 -12.319 1.00 90.62 109 THR A C 1
ATOM 734 O O . THR A 1 109 ? -4.389 -5.550 -12.280 1.00 90.62 109 THR A O 1
ATOM 737 N N . ASP A 1 110 ? -4.286 -7.617 -13.155 1.00 92.25 110 ASP A N 1
ATOM 738 C CA . ASP A 1 110 ? -3.336 -7.311 -14.220 1.00 92.25 110 ASP A CA 1
ATOM 739 C C . ASP A 1 110 ? -4.077 -6.682 -15.406 1.00 92.25 110 ASP A C 1
ATOM 741 O O . ASP A 1 110 ? -4.512 -7.350 -16.343 1.00 92.25 110 ASP A O 1
ATOM 745 N N . THR A 1 111 ? -4.258 -5.366 -15.351 1.00 88.94 111 THR A N 1
ATOM 746 C CA . THR A 1 111 ? -4.984 -4.596 -16.371 1.00 88.94 111 THR A CA 1
ATOM 747 C C . THR A 1 111 ? -4.230 -4.437 -17.687 1.00 88.94 111 THR A C 1
ATOM 749 O O . THR A 1 111 ? -4.815 -3.964 -18.662 1.00 88.94 111 THR A O 1
ATOM 752 N N . TYR A 1 112 ? -2.959 -4.831 -17.734 1.00 86.38 112 TYR A N 1
ATOM 753 C CA . TYR A 1 112 ? -2.098 -4.664 -18.902 1.00 86.38 112 TYR A CA 1
ATOM 754 C C . TYR A 1 112 ? -1.615 -5.996 -19.486 1.00 86.38 112 TYR A C 1
ATOM 756 O O . TYR A 1 112 ? -0.887 -5.979 -20.478 1.00 86.38 112 TYR A O 1
ATOM 764 N N . GLY A 1 113 ? -2.012 -7.127 -18.894 1.00 89.56 113 GLY A N 1
ATOM 765 C CA . GLY A 1 113 ? -1.585 -8.460 -19.313 1.00 89.56 113 GLY A CA 1
ATOM 766 C C . GLY A 1 113 ? -0.065 -8.627 -19.264 1.00 89.56 113 GLY A C 1
ATOM 767 O O . GLY A 1 113 ? 0.544 -9.114 -20.213 1.00 89.56 113 GLY A O 1
ATOM 768 N N . LEU A 1 114 ? 0.576 -8.121 -18.207 1.00 90.12 114 LEU A N 1
ATOM 769 C CA . LEU A 1 114 ? 2.032 -8.159 -18.046 1.00 90.12 114 LEU A CA 1
ATOM 770 C C . LEU A 1 114 ? 2.543 -9.522 -17.575 1.00 90.12 114 LEU A C 1
ATOM 772 O O . LEU A 1 114 ? 3.668 -9.888 -17.911 1.00 90.12 114 LEU A O 1
ATOM 776 N N . VAL A 1 115 ? 1.751 -10.235 -16.774 1.00 89.12 115 VAL A N 1
ATOM 777 C CA . VAL A 1 115 ? 2.097 -11.535 -16.176 1.00 89.12 115 VAL A CA 1
ATOM 778 C C . VAL A 1 115 ? 1.286 -12.656 -16.816 1.00 89.12 115 VAL A C 1
ATOM 780 O O . VAL A 1 115 ? 1.815 -13.738 -17.061 1.00 89.12 115 VAL A O 1
ATOM 783 N N . ILE A 1 116 ? 0.004 -12.403 -17.076 1.00 83.88 116 ILE A N 1
ATOM 784 C CA . ILE A 1 116 ? -0.933 -13.351 -17.682 1.00 83.88 116 ILE A CA 1
ATOM 785 C C . ILE A 1 116 ? -1.594 -12.704 -18.898 1.00 83.88 116 ILE A C 1
ATOM 787 O O . ILE A 1 116 ? -2.073 -11.579 -18.825 1.00 83.88 116 ILE A O 1
ATOM 791 N N . ASP A 1 117 ? -1.650 -13.426 -20.019 1.00 69.81 117 ASP A N 1
ATOM 792 C CA . ASP A 1 117 ? -2.141 -12.884 -21.299 1.00 69.81 117 ASP A CA 1
ATOM 793 C C . ASP A 1 117 ? -3.636 -12.506 -21.276 1.00 69.81 117 ASP A C 1
ATOM 795 O O . ASP A 1 117 ? -4.106 -11.708 -22.087 1.00 69.81 117 ASP A O 1
ATOM 799 N N . ALA A 1 118 ? -4.399 -13.073 -20.339 1.00 72.38 118 ALA A N 1
ATOM 800 C CA . ALA A 1 118 ? -5.764 -12.657 -20.048 1.00 72.38 118 ALA A CA 1
ATOM 801 C C . ALA A 1 118 ? -5.745 -11.679 -18.869 1.00 72.38 118 ALA A C 1
ATOM 803 O O . ALA A 1 118 ? -5.152 -12.003 -17.845 1.00 72.38 118 ALA A O 1
ATOM 804 N N . LEU A 1 119 ? -6.426 -10.532 -19.011 1.00 78.88 119 LEU A N 1
ATOM 805 C CA . LEU A 1 119 ? -6.578 -9.452 -18.017 1.00 78.88 119 LEU A CA 1
ATOM 806 C C . LEU A 1 119 ? -7.213 -9.932 -16.695 1.00 78.88 119 LEU A C 1
ATOM 808 O O . LEU A 1 119 ? -8.371 -9.638 -16.393 1.00 78.88 119 LEU A O 1
ATOM 812 N N . GLY A 1 120 ? -6.476 -10.736 -15.938 1.00 84.12 120 GLY A N 1
ATOM 813 C CA . GLY A 1 120 ? -6.952 -11.498 -14.793 1.00 84.12 120 GLY A CA 1
ATOM 814 C C . GLY A 1 120 ? -6.245 -11.116 -13.503 1.00 84.12 120 GLY A C 1
ATOM 815 O O . GLY A 1 120 ? -5.490 -10.149 -13.430 1.00 84.12 120 GLY A O 1
ATOM 816 N N . GLU A 1 121 ? -6.488 -11.891 -12.454 1.00 88.06 121 GLU A N 1
ATOM 817 C CA . GLU A 1 121 ? -5.814 -11.688 -11.176 1.00 88.06 121 GLU A CA 1
ATOM 818 C C . GLU A 1 121 ? -4.365 -12.183 -11.223 1.00 88.06 121 GLU A C 1
ATOM 820 O O . GLU A 1 121 ? -4.087 -13.345 -11.517 1.00 88.06 121 GLU A O 1
ATOM 825 N N . SER A 1 122 ? -3.447 -11.300 -10.852 1.00 92.56 122 SER A N 1
ATOM 826 C CA . SER A 1 122 ? -2.047 -11.597 -10.566 1.00 92.56 122 SER A CA 1
ATOM 827 C C . SER A 1 122 ? -1.714 -11.240 -9.122 1.00 92.56 122 SER A C 1
ATOM 829 O O . SER A 1 122 ? -2.551 -10.745 -8.365 1.00 92.56 122 SER A O 1
ATOM 831 N N . THR A 1 123 ? -0.485 -11.527 -8.708 1.00 92.50 123 THR A N 1
ATOM 832 C CA . THR A 1 123 ? 0.047 -11.017 -7.443 1.00 92.50 123 THR A CA 1
ATOM 833 C C . THR A 1 123 ? 0.830 -9.734 -7.692 1.00 92.50 123 THR A C 1
ATOM 835 O O . THR A 1 123 ? 1.409 -9.549 -8.767 1.00 92.50 123 THR A O 1
ATOM 838 N N . THR A 1 124 ? 0.883 -8.851 -6.696 1.00 92.56 124 THR A N 1
ATOM 839 C CA . THR A 1 124 ? 1.667 -7.611 -6.791 1.00 92.56 124 THR A CA 1
ATOM 840 C C . THR A 1 124 ? 3.137 -7.908 -7.082 1.00 92.56 124 THR A C 1
ATOM 842 O O . THR A 1 124 ? 3.732 -7.247 -7.930 1.00 92.56 124 THR A O 1
ATOM 845 N N . GLN A 1 125 ? 3.712 -8.938 -6.448 1.00 94.81 125 GLN A N 1
ATOM 846 C CA . GLN A 1 125 ? 5.094 -9.351 -6.713 1.00 94.81 125 GLN A CA 1
ATOM 847 C C . GLN A 1 125 ? 5.304 -9.760 -8.176 1.00 94.81 125 GLN A C 1
ATOM 849 O O . GLN A 1 125 ? 6.242 -9.282 -8.805 1.00 94.81 125 GLN A O 1
ATOM 854 N N . ALA A 1 126 ? 4.410 -10.578 -8.743 1.00 93.69 126 ALA A N 1
ATOM 855 C CA . ALA A 1 126 ? 4.544 -11.018 -10.128 1.00 93.69 126 ALA A CA 1
ATOM 856 C C . ALA A 1 126 ? 4.485 -9.839 -11.112 1.00 93.69 126 ALA A C 1
ATOM 858 O O . ALA A 1 126 ? 5.254 -9.804 -12.070 1.00 93.69 126 ALA A O 1
ATOM 859 N N . LEU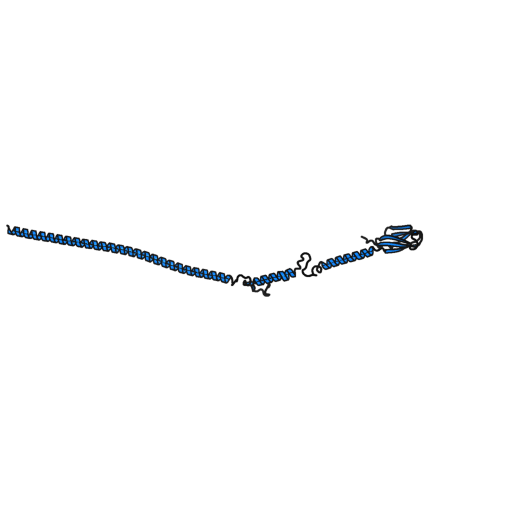 A 1 127 ? 3.625 -8.843 -10.860 1.00 94.25 127 LEU A N 1
ATOM 860 C CA . LEU A 1 127 ? 3.574 -7.637 -11.691 1.00 94.25 127 LEU A CA 1
ATOM 861 C C . LEU A 1 127 ? 4.837 -6.786 -11.558 1.00 94.25 127 LEU A C 1
ATOM 863 O O . LEU A 1 127 ? 5.329 -6.289 -12.568 1.00 94.25 127 LEU A O 1
ATOM 867 N N . ILE A 1 128 ? 5.385 -6.632 -10.348 1.00 94.69 128 ILE A N 1
ATOM 868 C CA . ILE A 1 128 ? 6.663 -5.935 -10.139 1.00 94.69 128 ILE A CA 1
ATOM 869 C C . ILE A 1 128 ? 7.777 -6.640 -10.914 1.00 94.69 128 ILE A C 1
ATOM 871 O O . ILE A 1 128 ? 8.530 -5.976 -11.625 1.00 94.69 128 ILE A O 1
ATOM 875 N N . ASP A 1 129 ? 7.845 -7.968 -10.834 1.00 94.50 129 ASP A N 1
ATOM 876 C CA . ASP A 1 129 ? 8.845 -8.765 -11.542 1.00 94.50 129 ASP A CA 1
ATOM 877 C C . ASP A 1 129 ? 8.674 -8.644 -13.063 1.00 94.50 129 ASP A C 1
ATOM 879 O O . ASP A 1 129 ? 9.652 -8.442 -13.784 1.00 94.50 129 ASP A O 1
ATOM 883 N N . ALA A 1 130 ? 7.436 -8.681 -13.566 1.00 93.50 130 ALA A N 1
ATOM 884 C CA . ALA A 1 130 ? 7.140 -8.496 -14.985 1.00 93.50 130 ALA A CA 1
ATOM 885 C C . ALA A 1 130 ? 7.506 -7.088 -15.478 1.00 93.50 130 ALA A C 1
ATOM 887 O O . ALA A 1 130 ? 8.102 -6.945 -16.548 1.00 93.50 130 ALA A O 1
ATOM 888 N N . VAL A 1 131 ? 7.209 -6.044 -14.697 1.00 93.06 131 VAL A N 1
ATOM 889 C CA . VAL A 1 131 ? 7.610 -4.663 -15.004 1.00 93.06 131 VAL A CA 1
ATOM 890 C C . VAL A 1 131 ? 9.129 -4.529 -14.981 1.00 93.06 131 VAL A C 1
ATOM 892 O O . VAL A 1 131 ? 9.696 -3.977 -15.921 1.00 93.06 131 VAL A O 1
ATOM 895 N N . ALA A 1 132 ? 9.806 -5.060 -13.961 1.00 94.19 132 ALA A N 1
ATOM 896 C CA . ALA A 1 132 ? 11.263 -5.035 -13.865 1.00 94.19 132 ALA A CA 1
ATOM 897 C C . ALA A 1 132 ? 11.910 -5.754 -15.056 1.00 94.19 132 ALA A C 1
ATOM 899 O O . ALA A 1 132 ? 12.820 -5.214 -15.685 1.00 94.19 132 ALA A O 1
ATOM 900 N N . ASN A 1 133 ? 11.385 -6.923 -15.430 1.00 90.88 133 ASN A N 1
ATOM 901 C CA . ASN A 1 133 ? 11.825 -7.663 -16.604 1.00 90.88 133 ASN A CA 1
ATOM 902 C C . ASN A 1 133 ? 11.605 -6.859 -17.894 1.00 90.88 133 ASN A C 1
ATOM 904 O O . ASN A 1 133 ? 12.522 -6.747 -18.703 1.00 90.88 133 ASN A O 1
ATOM 908 N N . LYS A 1 134 ? 10.437 -6.228 -18.075 1.00 89.12 134 LYS A N 1
ATOM 909 C CA . LYS A 1 134 ? 10.184 -5.349 -19.227 1.00 89.12 134 LYS A CA 1
ATOM 910 C C . LYS A 1 134 ? 11.125 -4.155 -19.259 1.00 89.12 134 LYS A C 1
ATOM 912 O O . LYS A 1 134 ? 11.625 -3.821 -20.325 1.00 89.12 134 LYS A O 1
ATOM 917 N N . VAL A 1 135 ? 11.406 -3.518 -18.127 1.00 88.06 135 VAL A N 1
ATOM 918 C CA . VAL A 1 135 ? 12.334 -2.383 -18.077 1.00 88.06 135 VAL A CA 1
ATOM 919 C C . VAL A 1 135 ? 13.749 -2.830 -18.436 1.00 88.06 135 VAL A C 1
ATOM 921 O O . VAL A 1 135 ? 14.364 -2.231 -19.311 1.00 88.06 135 VAL A O 1
ATOM 924 N N . ILE A 1 136 ? 14.258 -3.890 -17.812 1.00 85.00 136 ILE A N 1
ATOM 925 C CA . ILE A 1 136 ? 15.650 -4.325 -17.980 1.00 85.00 136 ILE A CA 1
ATOM 926 C C . ILE A 1 136 ? 15.869 -4.994 -19.341 1.00 85.00 136 ILE A C 1
ATOM 928 O O . ILE A 1 136 ? 16.798 -4.640 -20.063 1.00 85.00 136 ILE A O 1
ATOM 932 N N . ASN A 1 137 ? 15.005 -5.933 -19.718 1.00 81.75 137 ASN A N 1
ATOM 933 C CA . ASN A 1 137 ? 15.240 -6.808 -20.865 1.00 81.75 137 ASN A CA 1
ATOM 934 C C . ASN A 1 137 ? 14.518 -6.370 -22.138 1.00 81.75 137 ASN A C 1
ATOM 936 O O . ASN A 1 137 ? 14.919 -6.785 -23.218 1.00 81.75 137 ASN A O 1
ATOM 940 N N . GLU A 1 138 ? 13.476 -5.541 -22.055 1.00 79.19 138 GLU A N 1
ATOM 941 C CA . GLU A 1 138 ? 12.832 -5.004 -23.255 1.00 79.19 138 GLU A CA 1
ATOM 942 C C . GLU A 1 138 ? 13.143 -3.528 -23.459 1.00 79.19 138 GLU A C 1
ATOM 944 O O . GLU A 1 138 ? 13.583 -3.161 -24.538 1.00 79.19 138 GLU A O 1
ATOM 949 N N . LEU A 1 139 ? 12.939 -2.666 -22.464 1.00 80.19 139 LEU A N 1
ATOM 950 C CA . LEU A 1 139 ? 13.096 -1.227 -22.639 1.00 80.19 139 LEU A CA 1
ATOM 951 C C . LEU A 1 139 ? 14.566 -0.828 -22.688 1.00 80.19 139 LEU A C 1
ATOM 953 O O . LEU A 1 139 ? 14.938 -0.135 -23.621 1.00 80.19 139 LEU A O 1
ATOM 957 N N . ILE A 1 140 ? 15.400 -1.261 -21.742 1.00 72.00 140 ILE A N 1
ATOM 958 C CA . ILE A 1 140 ? 16.841 -0.964 -21.738 1.00 72.00 140 ILE A CA 1
ATOM 959 C C . ILE A 1 140 ? 17.558 -1.725 -22.860 1.00 72.00 140 ILE A C 1
ATOM 961 O O . ILE A 1 140 ? 18.505 -1.197 -23.425 1.00 72.00 140 ILE A O 1
ATOM 965 N N . ALA A 1 141 ? 17.096 -2.921 -23.236 1.00 65.81 141 ALA A N 1
ATOM 966 C CA . ALA A 1 141 ? 17.692 -3.654 -24.353 1.00 65.81 141 ALA A CA 1
ATOM 967 C C . ALA A 1 141 ? 17.263 -3.117 -25.736 1.00 65.81 141 ALA A C 1
ATOM 969 O O . ALA A 1 141 ? 18.102 -2.985 -26.622 1.00 65.81 141 ALA A O 1
ATOM 970 N N . LYS A 1 142 ? 15.974 -2.785 -25.950 1.00 60.94 142 LYS A N 1
ATOM 971 C CA . LYS A 1 142 ? 15.481 -2.201 -27.222 1.00 60.94 142 LYS A CA 1
ATOM 972 C C . LYS A 1 142 ? 15.818 -0.725 -27.337 1.00 60.94 142 LYS A C 1
ATOM 974 O O . LYS A 1 142 ? 16.028 -0.228 -28.445 1.00 60.94 142 LYS A O 1
ATOM 979 N N . SER A 1 143 ? 15.887 -0.018 -26.212 1.00 53.62 143 SER A N 1
ATOM 980 C CA . SER A 1 143 ? 16.577 1.256 -26.178 1.00 53.62 143 SER A CA 1
ATOM 981 C C . SER A 1 143 ? 18.057 0.938 -26.289 1.00 53.62 143 SER A C 1
ATOM 983 O O . SER A 1 143 ? 18.789 0.890 -25.308 1.00 53.62 143 SER A O 1
ATOM 985 N N . ASN A 1 144 ? 18.527 0.865 -27.525 1.00 54.12 144 ASN A N 1
ATOM 986 C CA . ASN A 1 144 ? 19.755 1.556 -27.866 1.00 54.12 144 ASN A CA 1
ATOM 987 C C . ASN A 1 144 ? 19.589 3.015 -27.397 1.00 54.12 144 ASN A C 1
ATOM 989 O O . ASN A 1 144 ? 19.317 3.891 -28.216 1.00 54.12 144 ASN A O 1
ATOM 993 N N . ILE A 1 145 ? 19.622 3.281 -26.079 1.00 52.94 145 ILE A N 1
ATOM 994 C CA . ILE A 1 145 ? 19.670 4.630 -25.541 1.00 52.94 145 ILE A CA 1
ATOM 995 C C . ILE A 1 145 ? 20.938 5.142 -26.180 1.00 52.94 145 ILE A C 1
ATOM 997 O O . ILE A 1 145 ? 22.026 4.668 -25.860 1.00 52.94 145 ILE A O 1
ATOM 1001 N N . VAL A 1 146 ? 20.789 6.033 -27.155 1.00 52.66 146 VAL A N 1
ATOM 1002 C CA . VAL A 1 146 ? 21.908 6.675 -27.828 1.00 52.66 146 VAL A CA 1
ATOM 1003 C C . VAL A 1 146 ? 22.503 7.640 -26.810 1.00 52.66 146 VAL A C 1
ATOM 1005 O O . VAL A 1 146 ? 22.365 8.853 -26.904 1.00 52.66 146 VAL A O 1
ATOM 1008 N N . ASN A 1 147 ? 23.117 7.089 -25.770 1.00 47.69 147 ASN A N 1
ATOM 1009 C CA . ASN A 1 147 ? 23.954 7.817 -24.860 1.00 47.69 147 ASN A CA 1
ATOM 1010 C C . ASN A 1 147 ? 25.319 7.853 -25.531 1.00 47.69 147 ASN A C 1
ATOM 1012 O O . ASN A 1 147 ? 26.068 6.877 -25.510 1.00 47.69 147 ASN A O 1
ATOM 1016 N N . ASN A 1 148 ? 25.590 8.958 -26.219 1.00 53.00 148 ASN A N 1
ATOM 1017 C CA . ASN A 1 148 ? 26.863 9.191 -26.892 1.00 53.00 148 ASN A CA 1
ATOM 1018 C C . ASN A 1 148 ? 27.284 8.094 -27.875 1.00 53.00 148 ASN A C 1
ATOM 1020 O O . ASN A 1 148 ? 28.461 7.757 -27.954 1.00 53.00 148 ASN A O 1
ATOM 1024 N N . LEU A 1 149 ? 26.350 7.578 -28.678 1.00 57.22 149 LEU A N 1
ATOM 1025 C CA . LEU A 1 149 ? 26.697 6.706 -29.804 1.00 57.22 149 LEU A CA 1
ATOM 1026 C C . LEU A 1 149 ? 27.274 5.324 -29.393 1.00 57.22 149 LEU A C 1
ATOM 1028 O O . LEU A 1 149 ? 27.897 4.648 -30.210 1.00 57.22 149 LEU A O 1
ATOM 1032 N N . LEU A 1 150 ? 27.053 4.890 -28.148 1.00 54.81 150 LEU A N 1
ATOM 1033 C CA . LEU A 1 150 ? 27.472 3.586 -27.630 1.00 54.81 150 LEU A CA 1
ATOM 1034 C C . LEU A 1 150 ? 26.251 2.661 -27.527 1.00 54.81 150 LEU A C 1
ATOM 1036 O O . LEU A 1 150 ? 25.443 2.811 -26.615 1.00 54.81 150 LEU A O 1
ATOM 1040 N N . ALA A 1 151 ? 26.095 1.718 -28.459 1.00 54.00 151 ALA A N 1
ATOM 1041 C CA . ALA A 1 151 ? 25.164 0.606 -28.278 1.00 54.00 151 ALA A CA 1
ATOM 1042 C C . ALA A 1 151 ? 25.884 -0.545 -27.592 1.00 54.00 151 ALA A C 1
ATOM 1044 O O . ALA A 1 151 ? 27.087 -0.748 -27.755 1.00 54.00 151 ALA A O 1
ATOM 1045 N N . THR A 1 152 ? 25.102 -1.320 -26.857 1.00 52.19 152 THR A N 1
ATOM 1046 C CA . THR A 1 152 ? 25.526 -2.550 -26.195 1.00 52.19 152 THR A CA 1
ATOM 1047 C C . THR A 1 152 ? 25.883 -3.650 -27.202 1.00 52.19 152 THR A C 1
ATOM 1049 O O . THR A 1 152 ? 26.668 -4.537 -26.881 1.00 52.19 152 THR A O 1
ATOM 1052 N N . GLU A 1 153 ? 25.365 -3.571 -28.433 1.00 52.62 153 GLU A N 1
ATOM 1053 C CA . GLU A 1 153 ? 25.762 -4.433 -29.547 1.00 52.62 153 GLU A CA 1
ATOM 1054 C C . GLU A 1 153 ? 26.778 -3.735 -30.457 1.00 52.62 153 GLU A C 1
ATOM 1056 O O . GLU A 1 153 ? 26.537 -2.661 -31.018 1.00 52.62 153 GLU A O 1
ATOM 1061 N N . VAL A 1 154 ? 27.930 -4.382 -30.630 1.00 48.78 154 VAL A N 1
ATOM 1062 C CA . VAL A 1 154 ? 28.994 -3.937 -31.532 1.00 48.78 154 VAL A CA 1
ATOM 1063 C C . VAL A 1 154 ? 28.486 -4.044 -32.973 1.00 48.78 154 VAL A C 1
ATOM 1065 O O . VAL A 1 154 ? 28.544 -5.107 -33.581 1.00 48.78 154 VAL A O 1
ATOM 1068 N N . GLY A 1 155 ? 27.970 -2.943 -33.524 1.00 55.50 155 GLY A N 1
ATOM 1069 C CA . GLY A 1 155 ? 27.652 -2.839 -34.951 1.00 55.50 155 GLY A CA 1
ATOM 1070 C C . GLY A 1 155 ? 26.430 -2.003 -35.318 1.00 55.50 155 GLY A C 1
ATOM 1071 O O . GLY A 1 155 ? 26.318 -1.623 -36.476 1.00 55.50 155 GLY A O 1
ATOM 1072 N N . THR A 1 156 ? 25.532 -1.666 -34.389 1.00 56.22 156 THR A N 1
ATOM 1073 C CA . THR A 1 156 ? 24.227 -1.053 -34.729 1.00 56.22 156 THR A CA 1
ATOM 1074 C C . THR A 1 156 ? 24.230 0.475 -34.759 1.00 56.22 156 THR A C 1
ATOM 1076 O O . THR A 1 156 ? 23.423 1.080 -35.463 1.00 56.22 156 THR A O 1
ATOM 1079 N N . VAL A 1 157 ? 25.159 1.134 -34.060 1.00 55.16 157 VAL A N 1
ATOM 1080 C CA . VAL A 1 157 ? 25.153 2.607 -33.998 1.00 55.16 157 VAL A CA 1
ATOM 1081 C C . VAL A 1 157 ? 25.757 3.255 -35.234 1.00 55.16 157 VAL A C 1
ATOM 1083 O O . VAL A 1 157 ? 25.195 4.204 -35.777 1.00 55.16 157 VAL A O 1
ATOM 1086 N N . LEU A 1 158 ? 26.893 2.726 -35.695 1.00 58.34 158 LEU A N 1
ATOM 1087 C CA . LEU A 1 158 ? 27.555 3.208 -36.904 1.00 58.34 158 LEU A CA 1
ATOM 1088 C C . LEU A 1 158 ? 26.939 2.639 -38.186 1.00 58.34 158 LEU A C 1
ATOM 1090 O O . LEU A 1 158 ? 27.296 3.133 -39.236 1.00 58.34 158 LEU A O 1
ATOM 1094 N N . SER A 1 159 ? 26.046 1.643 -38.144 1.00 58.06 159 SER A N 1
ATOM 1095 C CA . SER A 1 159 ? 25.372 1.105 -39.347 1.00 58.06 159 SER A CA 1
ATOM 1096 C C . SER A 1 159 ? 23.945 1.625 -39.545 1.00 58.06 159 SER A C 1
ATOM 1098 O O . SER A 1 159 ? 23.369 1.444 -40.617 1.00 58.06 159 SER A O 1
ATOM 1100 N N . GLY A 1 160 ? 23.373 2.283 -38.528 1.00 64.88 160 GLY A N 1
ATOM 1101 C CA . GLY A 1 160 ? 22.085 2.970 -38.617 1.00 64.88 160 GLY A CA 1
ATOM 1102 C C . GLY A 1 160 ? 22.160 4.248 -39.461 1.00 64.88 160 GLY A C 1
ATOM 1103 O O . GLY A 1 160 ? 23.040 4.410 -40.294 1.00 64.88 160 GLY A O 1
ATOM 1104 N N . ALA A 1 161 ? 21.267 5.212 -39.225 1.00 61.69 161 ALA A N 1
ATOM 1105 C CA . ALA A 1 161 ? 21.116 6.401 -40.080 1.00 61.69 161 ALA A CA 1
ATOM 1106 C C . ALA A 1 161 ? 22.409 7.213 -40.334 1.00 61.69 161 ALA A C 1
ATOM 1108 O O . ALA A 1 161 ? 22.534 7.849 -41.377 1.00 61.69 161 ALA A O 1
ATOM 1109 N N . LEU A 1 162 ? 23.369 7.202 -39.404 1.00 69.69 162 LEU A N 1
ATOM 1110 C CA . LEU A 1 162 ? 24.621 7.957 -39.519 1.00 69.69 162 LEU A CA 1
ATOM 1111 C C . LEU A 1 162 ? 25.706 7.234 -40.327 1.00 69.69 162 LEU A C 1
ATOM 1113 O O . LEU A 1 162 ? 26.535 7.908 -40.933 1.00 69.69 162 LEU A O 1
ATOM 1117 N N . GLY A 1 163 ? 25.685 5.901 -40.381 1.00 76.12 163 GLY A N 1
ATOM 1118 C CA . GLY A 1 163 ? 26.667 5.097 -41.115 1.00 76.12 163 GLY A CA 1
ATOM 1119 C C . GLY A 1 163 ? 26.739 5.420 -42.593 1.00 76.12 163 GLY A C 1
ATOM 1120 O O . GLY A 1 163 ? 27.767 5.913 -43.051 1.00 76.12 163 GLY A O 1
ATOM 1121 N N . PRO A 1 164 ? 25.622 5.269 -43.326 1.00 81.50 164 PRO A N 1
ATOM 1122 C CA . PRO A 1 164 ? 25.550 5.623 -44.735 1.00 81.50 164 PRO A CA 1
ATOM 1123 C C . PRO A 1 164 ? 25.902 7.091 -45.003 1.00 81.50 164 PRO A C 1
ATOM 1125 O O . PRO A 1 164 ? 26.463 7.403 -46.046 1.00 81.50 164 PRO A O 1
ATOM 1128 N N . ILE A 1 165 ? 25.614 8.010 -44.068 1.00 82.94 165 ILE A N 1
ATOM 1129 C CA . ILE A 1 165 ? 25.968 9.433 -44.213 1.00 82.94 165 ILE A CA 1
ATOM 1130 C C . ILE A 1 165 ? 27.483 9.636 -44.096 1.00 82.94 165 ILE A C 1
ATOM 1132 O O . ILE A 1 165 ? 28.057 10.409 -44.866 1.00 82.94 165 ILE A O 1
ATOM 1136 N N . ILE A 1 166 ? 28.132 8.973 -43.134 1.00 85.56 166 ILE A N 1
ATOM 1137 C CA . ILE A 1 166 ? 29.588 9.021 -42.965 1.00 85.56 166 ILE A CA 1
ATOM 1138 C C . ILE A 1 166 ? 30.270 8.358 -44.162 1.00 85.56 166 ILE A C 1
ATOM 1140 O O . ILE A 1 166 ? 31.170 8.967 -44.737 1.00 85.56 166 ILE A O 1
ATOM 1144 N N . ASP A 1 167 ? 29.798 7.188 -44.592 1.00 85.88 167 ASP A N 1
ATOM 1145 C CA . ASP A 1 167 ? 30.326 6.473 -45.756 1.00 85.88 167 ASP A CA 1
ATOM 1146 C C . ASP A 1 167 ? 30.174 7.292 -47.040 1.00 85.88 167 ASP A C 1
ATOM 1148 O O . ASP A 1 167 ? 31.124 7.402 -47.820 1.00 85.88 167 ASP A O 1
ATOM 1152 N N . GLN A 1 168 ? 29.024 7.946 -47.239 1.00 90.88 168 GLN A N 1
ATOM 1153 C CA . GLN A 1 168 ? 28.809 8.829 -48.383 1.00 90.88 168 GLN A CA 1
ATOM 1154 C C . GLN A 1 168 ? 29.764 10.024 -48.344 1.00 90.88 168 GLN A C 1
ATOM 1156 O O . GLN A 1 168 ? 30.436 10.307 -49.333 1.00 90.88 168 GLN A O 1
ATOM 1161 N N . ARG A 1 169 ? 29.882 10.707 -47.196 1.00 92.38 169 ARG A N 1
ATOM 1162 C CA . ARG A 1 169 ? 30.806 11.843 -47.051 1.00 92.38 169 ARG A CA 1
ATOM 1163 C C . ARG A 1 169 ? 32.257 11.422 -47.259 1.00 92.38 169 ARG A C 1
ATOM 1165 O O . ARG A 1 169 ? 33.001 12.155 -47.904 1.00 92.38 169 ARG A O 1
ATOM 1172 N N . LEU A 1 170 ? 32.661 10.267 -46.736 1.00 94.19 170 LEU A N 1
ATOM 1173 C CA . LEU A 1 170 ? 34.011 9.737 -46.903 1.00 94.19 170 LEU A CA 1
ATOM 1174 C C . LEU A 1 170 ? 34.292 9.399 -48.371 1.00 94.19 170 LEU A C 1
ATOM 1176 O O . LEU A 1 170 ? 35.340 9.773 -48.895 1.00 94.19 170 LEU A O 1
ATOM 1180 N N . THR A 1 171 ? 33.334 8.766 -49.045 1.00 95.88 171 THR A N 1
ATOM 1181 C CA . THR A 1 171 ? 33.407 8.444 -50.477 1.00 95.88 171 THR A CA 1
ATOM 1182 C C . THR A 1 171 ? 33.495 9.712 -51.326 1.00 95.88 171 THR A C 1
ATOM 1184 O O . THR A 1 171 ? 34.365 9.817 -52.190 1.00 95.88 171 THR A O 1
ATOM 1187 N N . ASP A 1 172 ? 32.665 10.718 -51.046 1.00 95.94 172 ASP A N 1
ATOM 1188 C CA . ASP A 1 172 ? 32.690 12.003 -51.748 1.00 95.94 172 ASP A CA 1
ATOM 1189 C C . ASP A 1 172 ? 34.027 12.730 -51.553 1.00 95.94 172 ASP A C 1
ATOM 1191 O O . ASP A 1 172 ? 34.585 13.280 -52.507 1.00 95.94 172 ASP A O 1
ATOM 1195 N N . LEU A 1 173 ? 34.564 12.726 -50.326 1.00 95.38 173 LEU A N 1
ATOM 1196 C CA . LEU A 1 173 ? 35.878 13.300 -50.030 1.00 95.38 173 LEU A CA 1
ATOM 1197 C C . LEU A 1 173 ? 36.992 12.552 -50.769 1.00 95.38 173 LEU A C 1
ATOM 1199 O O . LEU A 1 173 ? 37.871 13.200 -51.338 1.00 95.38 173 LEU A O 1
ATOM 1203 N N . MET A 1 174 ? 36.943 11.219 -50.804 1.00 95.31 174 MET A N 1
ATOM 1204 C CA . MET A 1 174 ? 37.930 10.398 -51.507 1.00 95.31 174 MET A CA 1
ATOM 1205 C C . MET A 1 174 ? 37.909 10.669 -53.014 1.00 95.31 174 MET A C 1
ATOM 1207 O O . MET A 1 174 ? 38.955 10.903 -53.614 1.00 95.31 174 MET A O 1
ATOM 1211 N N . ASN A 1 175 ? 36.720 10.739 -53.615 1.00 94.19 175 ASN A N 1
ATOM 1212 C CA . ASN A 1 175 ? 36.561 11.042 -55.036 1.00 94.19 175 ASN A CA 1
ATOM 1213 C C . ASN A 1 175 ? 37.104 12.434 -55.386 1.00 94.19 175 ASN A C 1
ATOM 1215 O O . ASN A 1 175 ? 37.852 12.578 -56.355 1.00 94.19 175 ASN A O 1
ATOM 1219 N N . LYS A 1 176 ? 36.797 13.454 -54.570 1.00 90.88 176 LYS A N 1
ATOM 1220 C CA . LYS A 1 17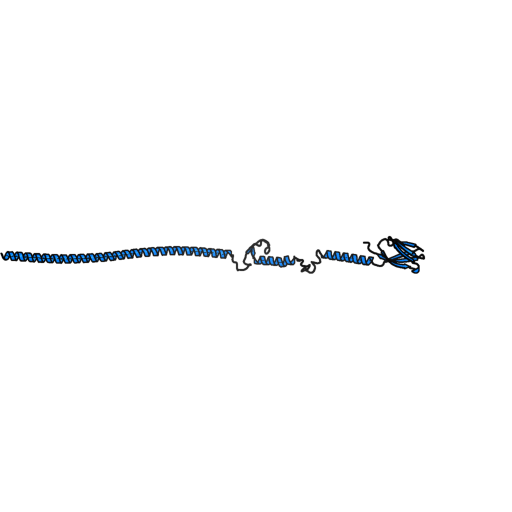6 ? 37.344 14.811 -54.746 1.00 90.88 176 LYS A CA 1
ATOM 1221 C C . LYS A 1 176 ? 38.863 14.841 -54.602 1.00 90.88 176 LYS A C 1
ATOM 1223 O O . LYS A 1 176 ? 39.531 15.518 -55.379 1.00 90.88 176 LYS A O 1
ATOM 1228 N N . TYR A 1 177 ? 39.412 14.102 -53.640 1.00 90.12 177 TYR A N 1
ATOM 1229 C CA . TYR A 1 177 ? 40.856 13.987 -53.450 1.00 90.12 177 TYR A CA 1
ATOM 1230 C C . TYR A 1 177 ? 41.542 13.336 -54.661 1.00 90.12 177 TYR A C 1
ATOM 1232 O O . TYR A 1 177 ? 42.532 13.862 -55.171 1.00 90.12 177 TYR A O 1
ATOM 1240 N N . THR A 1 178 ? 40.995 12.233 -55.181 1.00 89.94 178 THR A N 1
ATOM 1241 C CA . THR A 1 178 ? 41.514 11.569 -56.385 1.00 89.94 178 THR A CA 1
ATOM 1242 C C . THR A 1 178 ? 41.435 12.470 -57.614 1.00 89.94 178 THR A C 1
ATOM 1244 O O . THR A 1 178 ? 42.403 12.540 -58.373 1.00 89.94 178 THR A O 1
ATOM 1247 N N . GLN A 1 179 ? 40.321 13.185 -57.798 1.00 86.31 179 GLN A N 1
ATOM 1248 C CA . GLN A 1 179 ? 40.158 14.144 -58.890 1.00 86.31 179 GLN A CA 1
ATOM 1249 C C . GLN A 1 179 ? 41.203 15.262 -58.807 1.00 86.31 179 GLN A C 1
ATOM 1251 O O . GLN A 1 179 ? 41.924 15.494 -59.777 1.00 86.31 179 GLN A O 1
ATOM 1256 N N . LEU A 1 180 ? 41.362 15.879 -57.632 1.00 84.88 180 LEU A N 1
ATOM 1257 C CA . LEU A 1 180 ? 42.354 16.931 -57.409 1.00 84.88 180 LEU A CA 1
ATOM 1258 C C . LEU A 1 180 ? 43.780 16.441 -57.708 1.00 84.88 180 LEU A C 1
ATOM 1260 O O . LEU A 1 180 ? 44.540 17.125 -58.391 1.00 84.88 180 LEU A O 1
ATOM 1264 N N . ASN A 1 181 ? 44.132 15.231 -57.264 1.00 83.19 181 ASN A N 1
ATOM 1265 C CA . ASN A 1 181 ? 45.424 14.617 -57.578 1.00 83.19 181 ASN A CA 1
ATOM 1266 C C . ASN A 1 181 ? 45.615 14.343 -59.077 1.00 83.19 181 ASN A C 1
ATOM 1268 O O . ASN A 1 181 ? 46.752 14.283 -59.538 1.00 83.19 181 ASN A O 1
ATOM 1272 N N . GLY A 1 182 ? 44.545 14.127 -59.843 1.00 82.25 182 GLY A N 1
ATOM 1273 C CA . GLY A 1 182 ? 44.603 13.992 -61.298 1.00 82.25 182 GLY A CA 1
ATOM 1274 C C . GLY A 1 182 ? 44.806 15.332 -62.006 1.00 82.25 182 GLY A C 1
ATOM 1275 O O . GLY A 1 182 ? 45.604 15.415 -62.942 1.00 82.25 182 GLY A O 1
ATOM 1276 N N . ASP A 1 183 ? 44.121 16.373 -61.539 1.00 81.12 183 ASP A N 1
ATOM 1277 C CA . ASP A 1 183 ? 44.165 17.713 -62.128 1.00 81.12 183 ASP A CA 1
ATOM 1278 C C . ASP A 1 183 ? 45.498 18.428 -61.868 1.00 81.12 183 ASP A C 1
ATOM 1280 O O . ASP A 1 183 ? 46.036 19.061 -62.777 1.00 81.12 183 ASP A O 1
ATOM 1284 N N . LEU A 1 184 ? 46.090 18.238 -60.683 1.00 82.38 184 LEU A N 1
ATOM 1285 C CA . LEU A 1 184 ? 47.385 18.821 -60.310 1.00 82.38 184 LEU A CA 1
ATOM 1286 C C . LEU A 1 184 ? 48.608 18.140 -60.956 1.00 82.38 184 LEU A C 1
ATOM 1288 O O . LEU A 1 184 ? 49.740 18.579 -60.742 1.00 82.38 184 LEU A O 1
ATOM 1292 N N . LYS A 1 185 ? 48.428 17.071 -61.742 1.00 85.56 185 LYS A N 1
ATOM 1293 C CA . LYS A 1 185 ? 49.544 16.452 -62.475 1.00 85.56 185 LYS A CA 1
ATOM 1294 C C . LYS A 1 185 ? 50.040 17.385 -63.574 1.00 85.56 185 LYS A C 1
ATOM 1296 O O . LYS A 1 185 ? 49.245 17.926 -64.338 1.00 85.56 185 LYS A O 1
ATOM 1301 N N . ILE A 1 186 ? 51.364 17.489 -63.704 1.00 88.38 186 ILE A N 1
ATOM 1302 C CA . ILE A 1 186 ? 51.991 18.162 -64.843 1.00 88.38 186 ILE A CA 1
ATOM 1303 C C . ILE A 1 186 ? 51.647 17.374 -66.109 1.00 88.38 186 ILE A C 1
ATOM 1305 O O . ILE A 1 186 ? 52.023 16.210 -66.264 1.00 88.38 186 ILE A O 1
ATOM 1309 N N . LYS A 1 187 ? 50.922 18.027 -67.008 1.00 88.94 187 LYS A N 1
ATOM 1310 C CA . LYS A 1 187 ? 50.595 17.563 -68.353 1.00 88.94 187 LYS A CA 1
ATOM 1311 C C . LYS A 1 187 ? 51.524 18.243 -69.345 1.00 88.94 187 LYS A C 1
ATOM 1313 O O . LYS A 1 187 ? 52.196 19.223 -69.016 1.00 88.94 187 LYS A O 1
ATOM 1318 N N . PHE A 1 188 ? 51.572 17.713 -70.560 1.00 90.44 188 PHE A N 1
ATOM 1319 C CA . PHE A 1 188 ? 52.325 18.332 -71.635 1.00 90.44 188 PHE A CA 1
ATOM 1320 C C . PHE A 1 188 ? 51.504 18.437 -72.915 1.00 90.44 188 PHE A C 1
ATOM 1322 O O . PHE A 1 188 ? 50.661 17.590 -73.203 1.00 90.44 188 PHE A O 1
ATOM 1329 N N . LEU A 1 189 ? 51.770 19.495 -73.669 1.00 91.06 189 LEU A N 1
ATOM 1330 C CA . LEU A 1 189 ? 51.210 19.757 -74.985 1.00 91.06 189 LEU A CA 1
ATOM 1331 C C . LEU A 1 189 ? 52.368 20.057 -75.932 1.00 91.06 189 LEU A C 1
ATOM 1333 O O . LEU A 1 189 ? 53.140 20.982 -75.686 1.00 91.06 189 LEU A O 1
ATOM 1337 N N . ASP A 1 190 ? 52.464 19.308 -77.023 1.00 93.94 190 ASP A N 1
ATOM 1338 C CA . ASP A 1 190 ? 53.439 19.586 -78.071 1.00 93.94 190 ASP A CA 1
ATOM 1339 C C . ASP A 1 190 ? 52.828 20.564 -79.085 1.00 93.94 190 ASP A C 1
ATOM 1341 O O . ASP A 1 190 ? 51.810 20.285 -79.720 1.00 93.94 190 ASP A O 1
ATOM 1345 N N . VAL A 1 191 ? 53.444 21.738 -79.220 1.00 92.62 191 VAL A N 1
ATOM 1346 C CA . VAL A 1 191 ? 53.021 22.813 -80.121 1.00 92.62 191 VAL A CA 1
ATOM 1347 C C . VAL A 1 191 ? 54.033 22.927 -81.250 1.00 92.62 191 VAL A C 1
ATOM 1349 O O . VAL A 1 191 ? 55.224 23.110 -81.011 1.00 92.62 191 VAL A O 1
ATOM 1352 N N . THR A 1 192 ? 53.570 22.828 -82.495 1.00 93.56 192 THR A N 1
ATOM 1353 C CA . THR A 1 192 ? 54.429 23.073 -83.661 1.00 93.56 192 THR A CA 1
ATOM 1354 C C . THR A 1 192 ? 54.501 24.572 -83.908 1.00 93.56 192 THR A C 1
ATOM 1356 O O . THR A 1 192 ? 53.520 25.184 -84.328 1.00 93.56 192 THR A O 1
ATOM 1359 N N . CYS A 1 193 ? 55.651 25.162 -83.608 1.00 92.69 193 CYS A N 1
ATOM 1360 C CA . CYS A 1 193 ? 55.911 26.579 -83.774 1.00 92.69 193 CYS A CA 1
ATOM 1361 C C . CYS A 1 193 ? 56.478 26.879 -85.161 1.00 92.69 193 CYS A C 1
ATOM 1363 O O . CYS A 1 193 ? 57.282 26.119 -85.703 1.00 92.69 193 CYS A O 1
ATOM 1365 N N . GLN A 1 194 ? 56.070 28.015 -85.713 1.00 92.75 194 GLN A N 1
ATOM 1366 C CA . GLN A 1 194 ? 56.688 28.640 -86.879 1.00 92.75 194 GLN A CA 1
ATOM 1367 C C . GLN A 1 194 ? 57.746 29.654 -86.420 1.00 92.75 194 GLN A C 1
ATOM 1369 O O . GLN A 1 194 ? 57.775 30.044 -85.250 1.00 92.75 194 GLN A O 1
ATOM 1374 N N . GLU A 1 195 ? 58.610 30.090 -87.337 1.00 91.88 195 GLU A N 1
ATOM 1375 C CA . GLU A 1 195 ? 59.475 31.246 -87.094 1.00 91.88 195 GLU A CA 1
ATOM 1376 C C . GLU A 1 195 ? 58.618 32.490 -86.800 1.00 91.88 195 GLU A C 1
ATOM 1378 O O . GLU A 1 195 ? 57.625 32.760 -87.477 1.00 91.88 195 GLU A O 1
ATOM 1383 N N . GLY A 1 196 ? 58.975 33.233 -85.754 1.00 91.75 196 GLY A N 1
ATOM 1384 C CA . GLY A 1 196 ? 58.166 34.323 -85.229 1.00 91.75 196 GLY A CA 1
ATOM 1385 C C . GLY A 1 196 ? 57.075 33.834 -84.273 1.00 91.75 196 GLY A C 1
ATOM 1386 O O . GLY A 1 196 ? 57.335 33.078 -83.337 1.00 91.75 196 GLY A O 1
ATOM 1387 N N . LYS A 1 197 ? 55.853 34.342 -84.444 1.00 92.75 197 LYS A N 1
ATOM 1388 C CA . LYS A 1 197 ? 54.751 34.175 -83.488 1.00 92.75 197 LYS A CA 1
ATOM 1389 C C . LYS A 1 197 ? 53.884 32.966 -83.841 1.00 92.75 197 LYS A C 1
ATOM 1391 O O . LYS A 1 197 ? 53.317 32.908 -84.924 1.00 92.75 197 LYS A O 1
ATOM 1396 N N . THR A 1 198 ? 53.696 32.061 -82.885 1.00 94.62 198 THR A N 1
ATOM 1397 C CA . THR A 1 198 ? 52.724 30.959 -82.957 1.00 94.62 198 THR A CA 1
ATOM 1398 C C . THR A 1 198 ? 51.665 31.140 -81.876 1.00 94.62 198 THR A C 1
ATOM 1400 O O . THR A 1 198 ? 52.005 31.369 -80.719 1.00 94.62 198 THR A O 1
ATOM 1403 N N . GLU A 1 199 ? 50.386 31.020 -82.226 1.00 92.44 199 GLU A N 1
ATOM 1404 C CA . GLU A 1 199 ? 49.276 31.077 -81.268 1.00 92.44 199 GLU A CA 1
ATOM 1405 C C . GLU A 1 199 ? 48.547 29.735 -81.229 1.00 92.44 199 GLU A C 1
ATOM 1407 O O . GLU A 1 199 ? 48.228 29.170 -82.274 1.00 92.44 199 GLU A O 1
ATOM 1412 N N . THR A 1 200 ? 48.237 29.243 -80.032 1.00 89.00 200 THR A N 1
ATOM 1413 C CA . THR A 1 200 ? 47.418 28.041 -79.850 1.00 89.00 200 THR A CA 1
ATOM 1414 C C . THR A 1 200 ? 46.340 28.255 -78.796 1.00 89.00 200 THR A C 1
ATOM 1416 O O . THR A 1 200 ? 46.558 28.898 -77.769 1.00 89.00 200 THR A O 1
ATOM 1419 N N . THR A 1 201 ? 45.161 27.697 -79.058 1.00 88.06 201 THR A N 1
ATOM 1420 C CA . THR A 1 201 ? 44.020 27.629 -78.133 1.00 88.06 201 THR A CA 1
ATOM 1421 C C . THR A 1 201 ? 43.890 26.248 -77.499 1.00 88.06 201 THR A C 1
ATOM 1423 O O . THR A 1 201 ? 42.909 25.976 -76.822 1.00 88.06 201 THR A O 1
ATOM 1426 N N . ALA A 1 202 ? 44.851 25.344 -77.709 1.00 83.44 202 ALA A N 1
ATOM 1427 C CA . ALA A 1 202 ? 44.767 23.970 -77.207 1.00 83.44 202 ALA A CA 1
ATOM 1428 C C . ALA A 1 202 ? 44.728 23.870 -75.665 1.00 83.44 202 ALA A C 1
ATOM 1430 O O . ALA A 1 202 ? 44.410 22.812 -75.131 1.00 83.44 202 ALA A O 1
ATOM 1431 N N . LEU A 1 203 ? 45.002 24.970 -74.952 1.00 81.25 203 LEU A N 1
ATOM 1432 C CA . LEU A 1 203 ? 44.885 25.088 -73.496 1.00 81.25 203 LEU A CA 1
ATOM 1433 C C . LEU A 1 203 ? 43.609 25.826 -73.033 1.00 81.25 203 LEU A C 1
ATOM 1435 O O . LEU A 1 203 ? 43.519 26.182 -71.867 1.00 81.25 203 LEU A O 1
ATOM 1439 N N . SER A 1 204 ? 42.612 26.071 -73.889 1.00 76.31 204 SER A N 1
ATOM 1440 C CA . SER A 1 204 ? 41.421 26.860 -73.509 1.00 76.31 204 SER A CA 1
ATOM 1441 C C . SER A 1 204 ? 40.358 26.092 -72.707 1.00 76.31 204 SER A C 1
ATOM 1443 O O . SER A 1 204 ? 39.468 26.698 -72.111 1.00 76.31 204 SER A O 1
ATOM 1445 N N . ALA A 1 205 ? 40.427 24.757 -72.671 1.00 72.12 205 ALA A N 1
ATOM 1446 C CA . ALA A 1 205 ? 39.418 23.919 -72.011 1.00 72.12 205 ALA A CA 1
ATOM 1447 C C . ALA A 1 205 ? 39.438 24.010 -70.469 1.00 72.12 205 ALA A C 1
ATOM 1449 O O . ALA A 1 205 ? 38.441 23.695 -69.823 1.00 72.12 205 ALA A O 1
ATOM 1450 N N . TYR A 1 206 ? 40.550 24.457 -69.879 1.00 72.88 206 TYR A N 1
ATOM 1451 C CA . TYR A 1 206 ? 40.756 24.586 -68.433 1.00 72.88 206 TYR A CA 1
ATOM 1452 C C . TYR A 1 206 ? 41.444 25.918 -68.128 1.00 72.88 206 TYR A C 1
ATOM 1454 O O . TYR A 1 206 ? 42.094 26.483 -69.006 1.00 72.88 206 TYR A O 1
ATOM 1462 N N . ASP A 1 207 ? 41.347 26.399 -66.887 1.00 80.56 207 ASP A N 1
ATOM 1463 C CA . ASP A 1 207 ? 42.353 27.352 -66.417 1.00 80.56 207 ASP A CA 1
ATOM 1464 C C . ASP A 1 207 ? 43.664 26.571 -66.304 1.00 80.56 207 ASP A C 1
ATOM 1466 O O . ASP A 1 207 ? 43.677 25.449 -65.802 1.00 80.56 207 ASP A O 1
ATOM 1470 N N . ASN A 1 208 ? 44.765 27.103 -66.823 1.00 83.50 208 ASN A N 1
ATOM 1471 C CA . ASN A 1 208 ? 46.039 26.391 -66.853 1.00 83.50 208 ASN A CA 1
ATOM 1472 C C . ASN A 1 208 ? 47.157 27.284 -66.337 1.00 83.50 208 ASN A C 1
ATOM 1474 O O . ASN A 1 208 ? 47.248 28.454 -66.703 1.00 83.50 208 ASN A O 1
ATOM 1478 N N . ILE A 1 209 ? 48.055 26.706 -65.543 1.00 85.69 209 ILE A N 1
ATOM 1479 C CA . ILE A 1 209 ? 49.359 27.309 -65.265 1.00 85.69 209 ILE A CA 1
ATOM 1480 C C . ILE A 1 209 ? 50.360 26.622 -66.176 1.00 85.69 209 ILE A C 1
ATOM 1482 O O . ILE A 1 209 ? 50.607 25.428 -66.020 1.00 85.69 209 ILE A O 1
ATOM 1486 N N . VAL A 1 210 ? 50.958 27.368 -67.104 1.00 87.50 210 VAL A N 1
ATOM 1487 C CA . VAL A 1 210 ? 52.155 26.902 -67.811 1.00 87.50 210 VAL A CA 1
ATOM 1488 C C . VAL A 1 210 ? 53.303 26.905 -66.806 1.00 87.50 210 VAL A C 1
ATOM 1490 O O . VAL A 1 210 ? 53.685 27.951 -66.290 1.00 87.50 210 VAL A O 1
ATOM 1493 N N . THR A 1 211 ? 53.824 25.722 -66.491 1.00 88.19 211 THR A N 1
ATOM 1494 C CA . THR A 1 211 ? 54.896 25.540 -65.505 1.00 88.19 211 THR A CA 1
ATOM 1495 C C . THR A 1 211 ? 56.280 25.558 -66.144 1.00 88.19 211 THR A C 1
ATOM 1497 O O . THR A 1 211 ? 57.272 25.754 -65.448 1.00 88.19 211 THR A O 1
ATOM 1500 N N . GLY A 1 212 ? 56.366 25.357 -67.461 1.00 89.06 212 GLY A N 1
ATOM 1501 C CA . GLY A 1 212 ? 57.619 25.422 -68.205 1.00 89.06 212 GLY A CA 1
ATOM 1502 C C . GLY A 1 212 ? 57.454 25.060 -69.676 1.00 89.06 212 GLY A C 1
ATOM 1503 O O . GLY A 1 212 ? 56.407 24.577 -70.101 1.00 89.06 212 GLY A O 1
ATOM 1504 N N . MET A 1 213 ? 58.500 25.284 -70.469 1.00 90.56 213 MET A N 1
ATOM 1505 C CA . MET A 1 213 ? 58.529 24.948 -71.894 1.00 90.56 213 MET A CA 1
ATOM 1506 C C . MET A 1 213 ? 59.924 24.482 -72.297 1.00 90.56 213 MET A C 1
ATOM 1508 O O . MET A 1 213 ? 60.919 25.005 -71.799 1.00 90.56 213 MET A O 1
ATOM 1512 N N . ALA A 1 214 ? 59.992 23.518 -73.209 1.00 92.56 214 ALA A N 1
ATOM 1513 C CA . ALA A 1 214 ? 61.242 23.045 -73.786 1.00 92.56 214 ALA A CA 1
ATOM 1514 C C . ALA A 1 214 ? 61.068 22.797 -75.283 1.00 92.56 214 ALA A C 1
ATOM 1516 O O . ALA A 1 214 ? 60.071 22.223 -75.716 1.00 92.56 214 ALA A O 1
ATOM 1517 N N . SER A 1 215 ? 62.046 23.206 -76.079 1.00 91.19 215 SER A N 1
ATOM 1518 C CA . SER A 1 215 ? 62.114 22.826 -77.484 1.00 91.19 215 SER A CA 1
ATOM 1519 C C . SER A 1 215 ? 62.571 21.376 -77.567 1.00 91.19 215 SER A C 1
ATOM 1521 O O . SER A 1 215 ? 63.525 20.986 -76.894 1.00 91.19 215 SER A O 1
ATOM 1523 N N . LEU A 1 216 ? 61.924 20.580 -78.418 1.00 90.56 216 LEU A N 1
ATOM 1524 C CA . LEU A 1 216 ? 62.373 19.212 -78.686 1.00 90.56 216 LEU A CA 1
ATOM 1525 C C . LEU A 1 216 ? 63.690 19.172 -79.485 1.00 90.56 216 LEU A C 1
ATOM 1527 O O . LEU A 1 216 ? 64.309 18.114 -79.565 1.00 90.56 216 LEU A O 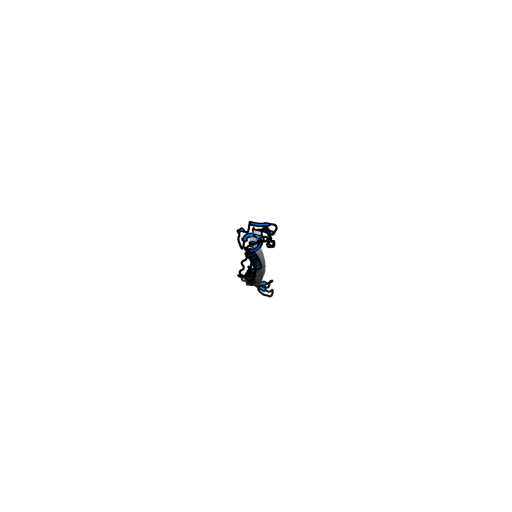1
ATOM 1531 N N . SER A 1 217 ? 64.127 20.310 -80.043 1.00 91.06 217 SER A N 1
ATOM 1532 C CA . SER A 1 217 ? 65.362 20.427 -80.830 1.00 91.06 217 SER A CA 1
ATOM 1533 C C . SER A 1 217 ? 66.447 21.232 -80.109 1.00 91.06 217 SER A C 1
ATOM 1535 O O . SER A 1 217 ? 67.554 20.740 -79.907 1.00 91.06 217 SER A O 1
ATOM 1537 N N . ASN A 1 218 ? 66.159 22.485 -79.740 1.00 90.00 218 ASN A N 1
ATOM 1538 C CA . ASN A 1 218 ? 67.102 23.371 -79.055 1.00 90.00 218 ASN A CA 1
ATOM 1539 C C . ASN A 1 218 ? 66.351 24.484 -78.314 1.00 90.00 218 ASN A C 1
ATOM 1541 O O . ASN A 1 218 ? 65.634 25.277 -78.925 1.00 90.00 218 ASN A O 1
ATOM 1545 N N . ASN A 1 219 ? 66.530 24.569 -76.994 1.00 88.44 219 ASN A N 1
ATOM 1546 C CA . ASN A 1 219 ? 65.823 25.538 -76.151 1.00 88.44 219 ASN A CA 1
ATOM 1547 C C . ASN A 1 219 ? 66.127 26.999 -76.507 1.00 88.44 219 ASN A C 1
ATOM 1549 O O . ASN A 1 219 ? 65.263 27.847 -76.309 1.00 88.44 219 ASN A O 1
ATOM 1553 N N . ASN A 1 220 ? 67.288 27.289 -77.102 1.00 91.25 220 ASN A N 1
ATOM 1554 C CA . ASN A 1 220 ? 67.644 28.644 -77.536 1.00 91.25 220 ASN A CA 1
ATOM 1555 C C . ASN A 1 220 ? 66.756 29.160 -78.680 1.00 91.25 220 ASN A C 1
ATOM 1557 O O . ASN A 1 220 ? 66.823 30.339 -79.021 1.00 91.25 220 ASN A O 1
ATOM 1561 N N . TYR A 1 221 ? 65.942 28.295 -79.294 1.00 93.69 221 TYR A N 1
ATOM 1562 C CA . TYR A 1 221 ? 64.976 28.704 -80.308 1.00 93.69 221 TYR A CA 1
ATOM 1563 C C . TYR A 1 221 ? 63.731 29.368 -79.722 1.00 93.69 221 TYR A C 1
ATOM 1565 O O . TYR A 1 221 ? 63.023 30.054 -80.457 1.00 93.69 221 TYR A O 1
ATOM 1573 N N . ILE A 1 222 ? 63.462 29.191 -78.426 1.00 92.50 222 ILE A N 1
ATOM 1574 C CA . ILE A 1 222 ? 62.325 29.806 -77.740 1.00 92.50 222 ILE A CA 1
ATOM 1575 C C . ILE A 1 222 ? 62.770 31.165 -77.198 1.00 92.50 222 ILE A C 1
ATOM 1577 O O . ILE A 1 222 ? 63.634 31.242 -76.330 1.00 92.50 222 ILE A O 1
ATOM 1581 N N . ILE A 1 223 ? 62.151 32.240 -77.685 1.00 93.00 223 ILE A N 1
ATOM 1582 C CA . ILE A 1 223 ? 62.401 33.604 -77.192 1.00 93.00 223 ILE A CA 1
ATOM 1583 C C . ILE A 1 223 ? 61.578 33.864 -75.927 1.00 93.00 223 ILE A C 1
ATOM 1585 O O . ILE A 1 223 ? 62.039 34.513 -74.992 1.00 93.00 223 ILE A O 1
ATOM 1589 N N . GLY A 1 224 ? 60.346 33.357 -75.894 1.00 90.50 224 GLY A N 1
ATOM 1590 C CA . GLY A 1 224 ? 59.447 33.513 -74.761 1.00 90.50 224 GLY A CA 1
ATOM 1591 C C . GLY A 1 224 ? 58.030 33.057 -75.077 1.00 90.50 224 GLY A C 1
ATOM 1592 O O . GLY A 1 224 ? 57.712 32.677 -76.207 1.00 90.50 224 GLY A O 1
ATOM 1593 N N . HIS A 1 225 ? 57.176 33.111 -74.061 1.00 90.94 225 HIS A N 1
ATOM 1594 C CA . HIS A 1 225 ? 55.759 32.806 -74.189 1.00 90.94 225 HIS A CA 1
ATOM 1595 C C . HIS A 1 225 ? 54.921 33.736 -73.321 1.00 90.94 225 HIS A C 1
ATOM 1597 O O . HIS A 1 225 ? 55.400 34.257 -72.314 1.00 90.94 225 HIS A O 1
ATOM 1603 N N . ILE A 1 226 ? 53.662 33.925 -73.706 1.00 89.75 226 ILE A N 1
ATOM 1604 C CA . ILE A 1 226 ? 52.671 34.641 -72.906 1.00 89.75 226 ILE A CA 1
ATOM 1605 C C . ILE A 1 226 ? 51.329 33.922 -73.049 1.00 89.75 226 ILE A C 1
ATOM 1607 O O . ILE A 1 226 ? 50.940 33.538 -74.152 1.00 89.75 226 ILE A O 1
ATOM 1611 N N . LEU A 1 227 ? 50.622 33.747 -71.935 1.00 86.25 227 LEU A N 1
ATOM 1612 C CA . LEU A 1 227 ? 49.248 33.254 -71.903 1.00 86.25 227 LEU A CA 1
ATOM 1613 C C . LEU A 1 227 ? 48.308 34.440 -71.649 1.00 86.25 227 LEU A C 1
ATOM 1615 O O . LEU A 1 227 ? 48.392 35.072 -70.599 1.00 86.25 227 LEU A O 1
ATOM 1619 N N . ILE A 1 228 ? 47.440 34.765 -72.612 1.00 85.12 228 ILE A N 1
ATOM 1620 C CA . ILE A 1 228 ? 46.453 35.855 -72.501 1.00 85.12 228 ILE A CA 1
ATOM 1621 C C . ILE A 1 228 ? 45.124 35.374 -73.081 1.00 85.12 228 ILE A C 1
ATOM 1623 O O . ILE A 1 228 ? 45.110 34.852 -74.194 1.00 85.12 228 ILE A O 1
ATOM 1627 N N . ASN A 1 229 ? 44.011 35.595 -72.370 1.00 81.00 229 ASN A N 1
ATOM 1628 C CA . ASN A 1 229 ? 42.646 35.298 -72.837 1.00 81.00 229 ASN A CA 1
ATOM 1629 C C . ASN A 1 229 ? 42.520 33.892 -73.458 1.00 81.00 229 ASN A C 1
ATOM 1631 O O . ASN A 1 229 ? 42.105 33.754 -74.607 1.00 81.00 229 ASN A O 1
ATOM 1635 N N . ASP A 1 230 ? 42.958 32.865 -72.722 1.00 82.69 230 ASP A N 1
ATOM 1636 C CA . ASP A 1 230 ? 42.936 31.447 -73.123 1.00 82.69 230 ASP A CA 1
ATOM 1637 C C . ASP A 1 230 ? 43.773 31.088 -74.369 1.00 82.69 230 ASP A C 1
ATOM 1639 O O . ASP A 1 230 ? 43.636 30.002 -74.940 1.00 82.69 230 ASP A O 1
ATOM 1643 N N . ARG A 1 231 ? 44.672 31.983 -74.799 1.00 88.12 231 ARG A N 1
ATOM 1644 C CA . ARG A 1 231 ? 45.577 31.772 -75.936 1.00 88.12 231 ARG A CA 1
ATOM 1645 C C . ARG A 1 231 ? 47.020 31.768 -75.468 1.00 88.12 231 ARG A C 1
ATOM 1647 O O . ARG A 1 231 ? 47.509 32.755 -74.916 1.00 88.12 231 ARG A O 1
ATOM 1654 N N . LEU A 1 232 ? 47.710 30.660 -75.724 1.00 90.75 232 LEU A N 1
ATOM 1655 C CA . LEU A 1 232 ? 49.148 30.563 -75.524 1.00 90.75 232 LEU A CA 1
ATOM 1656 C C . LEU A 1 232 ? 49.850 31.075 -76.778 1.00 90.75 232 LEU A C 1
ATOM 1658 O O . LEU A 1 232 ? 49.672 30.535 -77.872 1.00 90.75 232 LEU A O 1
ATOM 1662 N N . ILE A 1 233 ? 50.655 32.112 -76.601 1.00 92.31 233 ILE A N 1
ATOM 1663 C CA . ILE A 1 233 ? 51.483 32.706 -77.640 1.00 92.31 233 ILE A CA 1
ATOM 1664 C C . ILE A 1 233 ? 52.926 32.305 -77.366 1.00 92.31 233 ILE A C 1
ATOM 1666 O O . ILE A 1 233 ? 53.434 32.556 -76.276 1.00 92.31 233 ILE A O 1
ATOM 1670 N N . ILE A 1 234 ? 53.582 31.703 -78.353 1.00 94.00 234 ILE A N 1
ATOM 1671 C CA . ILE A 1 234 ? 54.982 31.280 -78.289 1.00 94.00 234 ILE A CA 1
ATOM 1672 C C . ILE A 1 234 ? 55.740 32.002 -79.394 1.00 94.00 234 ILE A C 1
ATOM 1674 O O . ILE A 1 234 ? 55.342 31.940 -80.560 1.00 94.00 234 ILE A O 1
ATOM 1678 N N . THR A 1 235 ? 56.837 32.662 -79.038 1.00 94.69 235 THR A N 1
ATOM 1679 C CA . THR A 1 235 ? 57.704 33.347 -79.999 1.00 94.69 235 THR A CA 1
ATOM 1680 C C . THR A 1 235 ? 58.988 32.552 -80.177 1.00 94.69 235 THR A C 1
ATOM 1682 O O . THR A 1 235 ? 59.686 32.273 -79.199 1.00 94.69 235 THR A O 1
ATOM 1685 N N . SER A 1 236 ? 59.298 32.194 -81.421 1.00 94.75 236 SER A N 1
ATOM 1686 C CA . SER A 1 236 ? 60.440 31.349 -81.775 1.00 94.75 236 SER A CA 1
ATOM 1687 C C . SER A 1 236 ? 61.323 31.987 -82.846 1.00 94.75 236 SER A C 1
ATOM 1689 O O . SER A 1 236 ? 60.826 32.703 -83.709 1.00 94.75 236 SER A O 1
ATOM 1691 N N . THR A 1 237 ? 62.628 31.714 -82.824 1.00 94.62 237 THR A N 1
ATOM 1692 C CA . THR A 1 237 ? 63.567 32.172 -83.870 1.00 94.62 237 THR A CA 1
ATOM 1693 C C . THR A 1 237 ? 63.538 31.313 -85.133 1.00 94.62 237 THR A C 1
ATOM 1695 O O . THR A 1 237 ? 63.992 31.769 -86.171 1.00 94.62 237 THR A O 1
ATOM 1698 N N . VAL A 1 238 ? 63.032 30.078 -85.053 1.00 93.00 238 VAL A N 1
ATOM 1699 C CA . VAL A 1 238 ? 62.918 29.123 -86.170 1.00 93.00 238 VAL A CA 1
ATOM 1700 C C . VAL A 1 238 ? 61.710 28.208 -85.968 1.00 93.00 238 VAL A C 1
ATOM 1702 O O . VAL A 1 238 ? 61.233 28.048 -84.840 1.00 93.00 238 VAL A O 1
ATOM 1705 N N . ALA A 1 239 ? 61.251 27.547 -87.031 1.00 93.62 239 ALA A N 1
ATOM 1706 C CA . ALA A 1 239 ? 60.205 26.533 -86.932 1.00 93.62 239 ALA A CA 1
ATOM 1707 C C . ALA A 1 239 ? 60.701 25.266 -86.205 1.00 93.62 239 ALA A C 1
ATOM 1709 O O . ALA A 1 239 ? 61.718 24.685 -86.584 1.00 93.62 239 ALA A O 1
ATOM 1710 N N . HIS A 1 240 ? 59.994 24.840 -85.156 1.00 93.56 240 HIS A N 1
ATOM 1711 C CA . HIS A 1 240 ? 60.313 23.650 -84.357 1.00 93.56 240 HIS A CA 1
ATOM 1712 C C . HIS A 1 240 ? 59.129 23.241 -83.465 1.00 93.56 240 HIS A C 1
ATOM 1714 O O . HIS A 1 240 ? 58.147 23.970 -83.353 1.00 93.56 240 HIS A O 1
ATOM 1720 N N . THR A 1 241 ? 59.217 22.093 -82.791 1.00 95.50 241 THR A N 1
ATOM 1721 C CA . THR A 1 241 ? 58.194 21.659 -81.826 1.00 95.50 241 THR A CA 1
ATOM 1722 C C . THR A 1 241 ? 58.593 22.026 -80.402 1.00 95.50 241 THR A C 1
ATOM 1724 O O . THR A 1 241 ? 59.682 21.676 -79.941 1.00 95.50 241 THR A O 1
ATOM 1727 N N . VAL A 1 242 ? 57.691 22.698 -79.693 1.00 94.88 242 VAL A N 1
ATOM 1728 C CA . VAL A 1 242 ? 57.843 23.065 -78.286 1.00 94.88 242 VAL A CA 1
ATOM 1729 C C . VAL A 1 242 ? 56.922 22.212 -77.430 1.00 94.88 242 VAL A C 1
ATOM 1731 O O . VAL A 1 242 ? 55.708 22.219 -77.621 1.00 94.88 242 VAL A O 1
ATOM 1734 N N . ARG A 1 243 ? 57.493 21.524 -76.443 1.00 95.12 243 ARG A N 1
ATOM 1735 C CA . ARG A 1 243 ? 56.749 20.861 -75.379 1.00 95.12 243 ARG A CA 1
ATOM 1736 C C . ARG A 1 243 ? 56.435 21.855 -74.273 1.00 95.12 243 ARG A C 1
ATOM 1738 O O . ARG A 1 243 ? 57.336 22.352 -73.597 1.00 95.12 243 ARG A O 1
ATOM 1745 N N . VAL A 1 244 ? 55.155 22.127 -74.085 1.00 92.94 244 VAL A N 1
ATOM 1746 C CA . VAL A 1 244 ? 54.620 23.004 -73.043 1.00 92.94 244 VAL A CA 1
ATOM 1747 C C . VAL A 1 244 ? 54.196 22.148 -71.865 1.00 92.94 244 VAL A C 1
ATOM 1749 O O . VAL A 1 244 ? 53.327 21.301 -72.030 1.00 92.94 244 VAL A O 1
ATOM 1752 N N . TYR A 1 245 ? 54.777 22.371 -70.692 1.00 92.06 245 TYR A N 1
ATOM 1753 C CA . TYR A 1 245 ? 54.368 21.733 -69.444 1.00 92.06 245 TYR A CA 1
ATOM 1754 C C . TYR A 1 245 ? 53.361 22.620 -68.724 1.00 92.06 245 TYR A C 1
ATOM 1756 O O . TYR A 1 245 ? 53.587 23.823 -68.574 1.00 92.06 245 TYR A O 1
ATOM 1764 N N . TYR A 1 246 ? 52.248 22.040 -68.289 1.00 89.44 246 TYR A N 1
ATOM 1765 C CA . TYR A 1 246 ? 51.179 22.793 -67.649 1.00 89.44 246 TYR A CA 1
ATOM 1766 C C . TYR A 1 246 ? 50.438 21.978 -66.592 1.00 89.44 246 TYR A C 1
ATOM 1768 O O . TYR A 1 246 ? 50.455 20.749 -66.606 1.00 89.44 246 TYR A O 1
ATOM 1776 N N . ILE A 1 247 ? 49.782 22.678 -65.672 1.00 89.19 247 ILE A N 1
ATOM 1777 C CA . ILE A 1 247 ? 48.887 22.106 -64.664 1.00 89.19 247 ILE A CA 1
ATOM 1778 C C . ILE A 1 247 ? 47.489 22.672 -64.896 1.00 89.19 247 ILE A C 1
ATOM 1780 O O . ILE A 1 247 ? 47.342 23.886 -65.063 1.00 89.19 247 ILE A O 1
ATOM 1784 N N . ASN A 1 248 ? 46.476 21.804 -64.864 1.00 86.69 248 ASN A N 1
ATOM 1785 C CA . ASN A 1 248 ? 45.085 22.241 -64.877 1.00 86.69 248 ASN A CA 1
ATOM 1786 C C . ASN A 1 248 ? 44.743 22.841 -63.510 1.00 86.69 248 ASN A C 1
ATOM 1788 O O . ASN A 1 248 ? 44.913 22.194 -62.477 1.00 86.69 248 ASN A O 1
ATOM 1792 N N . ILE A 1 249 ? 44.194 24.047 -63.506 1.00 78.56 249 ILE A N 1
ATOM 1793 C CA . ILE A 1 249 ? 43.530 24.618 -62.345 1.00 78.56 249 ILE A CA 1
ATOM 1794 C C . ILE A 1 249 ? 42.022 24.391 -62.510 1.00 78.56 249 ILE A C 1
ATOM 1796 O O . ILE A 1 249 ? 41.459 24.711 -63.563 1.00 78.56 249 ILE A O 1
ATOM 1800 N N . PRO A 1 250 ? 41.337 23.865 -61.484 1.00 67.94 250 PRO A N 1
ATOM 1801 C CA . PRO A 1 250 ? 39.883 23.863 -61.462 1.00 67.94 250 PRO A CA 1
ATOM 1802 C C . PRO A 1 250 ? 39.353 25.302 -61.553 1.00 67.94 250 PRO A C 1
ATOM 1804 O O . PRO A 1 250 ? 39.721 26.144 -60.731 1.00 67.94 250 PRO A O 1
ATOM 1807 N N . LYS A 1 251 ? 38.476 25.583 -62.525 1.00 66.31 251 LYS A N 1
ATOM 1808 C CA . LYS A 1 251 ? 37.743 26.859 -62.573 1.00 66.31 251 LYS A CA 1
ATOM 1809 C C . LYS A 1 251 ? 36.864 26.960 -61.318 1.00 66.31 251 LYS A C 1
ATOM 1811 O O . LYS A 1 251 ? 36.243 25.966 -60.938 1.00 66.31 251 LYS A O 1
ATOM 1816 N N . LYS A 1 252 ? 36.868 28.119 -60.653 1.00 59.84 252 LYS A N 1
ATOM 1817 C CA . LYS A 1 252 ? 35.993 28.382 -59.496 1.00 59.84 252 LYS A CA 1
ATOM 1818 C C . LYS A 1 252 ? 34.540 28.558 -59.912 1.00 59.84 252 LYS A C 1
ATOM 1820 O O . LYS A 1 252 ? 34.317 29.138 -60.996 1.00 59.84 252 LYS A O 1
#